Protein AF-A0A930UE97-F1 (afdb_monomer_lite)

Foldseek 3Di:
DDDDDDDDDDDDPPPVVVVVVVVVVVVVVVVVVVPPDDDDDDDDDDDDPDDDDDDPPDPPPPPPQPDFDWAQLVVLLVVLVPDPDDPQVLAWDDFPQWTKGKDFPNNLSNVVVVVVVLVVVVQVVCVVVVRNPDDRDDDPDDFPPVVNPCVVVDSTDGQKIKIKTTGDKDFDPVLVVCCVPCCVPPNPQRGAIEGPFAFDFKWKDWQNHTDDFSDKDKDKDADDDSRYGYIHIMIITIHHLVSLDPDIKMKMWTDTPPDPDITITTNDRSSSVSSNVSCVVVVVVPD

Structure (mmCIF, N/CA/C/O backbone):
data_AF-A0A930UE97-F1
#
_entry.id   AF-A0A930UE97-F1
#
loop_
_atom_site.group_PDB
_atom_site.id
_atom_site.type_symbol
_atom_site.label_atom_id
_atom_site.label_alt_id
_atom_site.label_comp_id
_atom_site.label_asym_id
_atom_site.label_entity_id
_atom_site.label_seq_id
_atom_site.pdbx_PDB_ins_code
_atom_site.Cartn_x
_atom_site.Cartn_y
_atom_site.Cartn_z
_atom_site.occupancy
_atom_site.B_iso_or_equiv
_atom_site.auth_seq_id
_atom_site.auth_comp_id
_atom_site.auth_asym_id
_atom_site.auth_atom_id
_atom_site.pdbx_PDB_model_num
ATOM 1 N N . MET A 1 1 ? -2.419 50.633 -48.077 1.00 41.09 1 MET A N 1
ATOM 2 C CA . MET A 1 1 ? -1.954 50.911 -46.701 1.00 41.09 1 MET A CA 1
ATOM 3 C C . MET A 1 1 ? -1.684 49.574 -46.021 1.00 41.09 1 MET A C 1
ATOM 5 O O . MET A 1 1 ? -2.627 48.826 -45.815 1.00 41.09 1 MET A O 1
ATOM 9 N N . LYS A 1 2 ? -0.411 49.211 -45.808 1.00 39.50 2 LYS A N 1
ATOM 10 C CA . LYS A 1 2 ? 0.010 47.970 -45.130 1.00 39.50 2 LYS A CA 1
ATOM 11 C C . LYS A 1 2 ? 0.459 48.331 -43.710 1.00 39.50 2 LYS A C 1
ATOM 13 O O . LYS A 1 2 ? 1.298 49.216 -43.569 1.00 39.50 2 LYS A O 1
ATOM 18 N N . SER A 1 3 ? -0.116 47.685 -42.697 1.00 50.28 3 SER A N 1
ATOM 19 C CA . SER A 1 3 ? 0.304 47.829 -41.296 1.00 50.28 3 SER A CA 1
ATOM 20 C C . SER A 1 3 ? 1.716 47.272 -41.084 1.00 50.28 3 SER A C 1
ATOM 22 O O . SER A 1 3 ? 2.035 46.240 -41.678 1.00 50.28 3 SER A O 1
ATOM 24 N N . PRO A 1 4 ? 2.551 47.903 -40.242 1.00 57.56 4 PRO A N 1
ATOM 25 C CA . PRO A 1 4 ? 3.863 47.371 -39.907 1.00 57.56 4 PRO A CA 1
ATOM 26 C C . PRO A 1 4 ? 3.756 46.213 -38.902 1.00 57.56 4 PRO A C 1
ATOM 28 O O . PRO A 1 4 ? 3.052 46.298 -37.895 1.00 57.56 4 PRO A O 1
ATOM 31 N N . GLU A 1 5 ? 4.475 45.132 -39.203 1.00 55.62 5 GLU A N 1
ATOM 32 C CA . GLU A 1 5 ? 4.702 43.976 -38.334 1.00 55.62 5 GLU A CA 1
ATOM 33 C C . GLU A 1 5 ? 5.532 44.373 -37.106 1.00 55.62 5 GLU A C 1
ATOM 35 O O . GLU A 1 5 ? 6.588 44.997 -37.211 1.00 55.62 5 GLU A O 1
ATOM 40 N N . MET A 1 6 ? 5.037 43.998 -35.928 1.00 57.31 6 MET A N 1
ATOM 41 C CA . MET A 1 6 ? 5.642 44.279 -34.630 1.00 57.31 6 MET A CA 1
ATOM 42 C C . MET A 1 6 ? 6.582 43.122 -34.254 1.00 57.31 6 MET A C 1
ATOM 44 O O . MET A 1 6 ? 6.131 42.007 -33.992 1.00 57.31 6 MET A O 1
ATOM 48 N N . ILE A 1 7 ? 7.892 43.375 -34.248 1.00 58.31 7 ILE A N 1
ATOM 49 C CA . ILE A 1 7 ? 8.927 42.398 -33.875 1.00 58.31 7 ILE A CA 1
ATOM 50 C C . ILE A 1 7 ? 9.001 42.308 -32.336 1.00 58.31 7 ILE A C 1
ATOM 52 O O . ILE A 1 7 ? 9.164 43.344 -31.688 1.00 58.31 7 ILE A O 1
ATOM 56 N N . PRO A 1 8 ? 8.908 41.113 -31.719 1.00 54.94 8 PRO A N 1
ATOM 57 C CA . PRO A 1 8 ? 9.016 40.975 -30.269 1.00 54.94 8 PRO A CA 1
ATOM 58 C C . PRO A 1 8 ? 10.468 41.134 -29.774 1.00 54.94 8 PRO A C 1
ATOM 60 O O . PRO A 1 8 ? 11.412 40.770 -30.481 1.00 54.94 8 PRO A O 1
ATOM 63 N N . PRO A 1 9 ? 10.671 41.641 -28.542 1.00 53.69 9 PRO A N 1
ATOM 64 C CA . PRO A 1 9 ? 11.999 41.878 -27.994 1.00 53.69 9 PRO A CA 1
ATOM 65 C C . PRO A 1 9 ? 12.742 40.570 -27.697 1.00 53.69 9 PRO A C 1
ATOM 67 O O . PRO A 1 9 ? 12.232 39.652 -27.050 1.00 53.69 9 PRO A O 1
ATOM 70 N N . VAL A 1 10 ? 13.995 40.522 -28.144 1.00 51.12 10 VAL A N 1
ATOM 71 C CA . VAL A 1 10 ? 14.963 39.467 -27.841 1.00 51.12 10 VAL A CA 1
ATOM 72 C C . VAL A 1 10 ? 15.320 39.544 -26.355 1.00 51.12 10 VAL A C 1
ATOM 74 O O . VAL A 1 10 ? 15.965 40.492 -25.910 1.00 51.12 10 VAL A O 1
ATOM 77 N N . MET A 1 11 ? 14.905 38.543 -25.573 1.00 42.75 11 MET A N 1
ATOM 78 C CA . MET A 1 11 ? 15.306 38.435 -24.171 1.00 42.75 11 MET A CA 1
ATOM 79 C C . MET A 1 11 ? 16.815 38.188 -24.046 1.00 42.75 11 MET A C 1
ATOM 81 O O . MET A 1 11 ? 17.390 37.280 -24.651 1.00 42.75 11 MET A O 1
ATOM 85 N N . CYS A 1 12 ? 17.441 39.021 -23.220 1.00 45.34 12 CYS A N 1
ATOM 86 C CA . CYS A 1 12 ? 18.869 39.070 -22.961 1.00 45.34 12 CYS A CA 1
ATOM 87 C C . CYS A 1 12 ? 19.353 37.800 -22.228 1.00 45.34 12 CYS A C 1
ATOM 89 O O . CYS A 1 12 ? 18.825 37.418 -21.183 1.00 45.34 12 CYS A O 1
ATOM 91 N N . ARG A 1 13 ? 20.396 37.144 -22.757 1.00 49.31 13 ARG A N 1
ATOM 92 C CA . ARG A 1 13 ? 20.974 35.871 -22.263 1.00 49.31 13 ARG A CA 1
ATOM 93 C C . ARG A 1 13 ? 21.576 35.923 -20.843 1.00 49.31 13 ARG A C 1
ATOM 95 O O . ARG A 1 13 ? 21.997 34.886 -20.333 1.00 49.31 13 ARG A O 1
ATOM 102 N N . ALA A 1 14 ? 21.625 37.085 -20.193 1.00 46.44 14 ALA A N 1
ATOM 103 C CA . ALA A 1 14 ? 22.316 37.265 -18.915 1.00 46.44 14 ALA A CA 1
ATOM 104 C C . ALA A 1 14 ? 21.533 36.753 -17.682 1.00 46.44 14 ALA A C 1
ATOM 106 O O . ALA A 1 14 ? 22.154 36.338 -16.704 1.00 46.44 14 ALA A O 1
ATOM 107 N N . GLU A 1 15 ? 20.196 36.678 -17.719 1.00 42.28 15 GLU A N 1
ATOM 108 C CA . GLU A 1 15 ? 19.396 36.280 -16.539 1.00 42.28 15 GLU A CA 1
ATOM 109 C C . GLU A 1 15 ? 19.271 34.760 -16.320 1.00 42.28 15 GLU A C 1
ATOM 111 O O . GLU A 1 15 ? 18.930 34.303 -15.225 1.00 42.28 15 GLU A O 1
ATOM 116 N N . ILE A 1 16 ? 19.606 33.939 -17.321 1.00 46.19 16 ILE A N 1
ATOM 117 C CA . ILE A 1 16 ? 19.525 32.469 -17.211 1.00 46.19 16 ILE A CA 1
ATOM 118 C C . ILE A 1 16 ? 20.701 31.905 -16.382 1.00 46.19 16 ILE A C 1
ATOM 120 O O . ILE A 1 16 ? 20.569 30.879 -15.710 1.00 46.19 16 ILE A O 1
ATOM 124 N N . SER A 1 17 ? 21.831 32.618 -16.340 1.00 47.53 17 SER A N 1
ATOM 125 C CA . SER A 1 17 ? 23.052 32.218 -15.621 1.00 47.53 17 SER A CA 1
ATOM 126 C C . SER A 1 17 ? 22.890 32.231 -14.090 1.00 47.53 17 SER A C 1
ATOM 128 O O . SER A 1 17 ? 23.347 31.318 -13.396 1.00 47.53 17 SER A O 1
ATOM 130 N N . ALA A 1 18 ? 22.168 33.216 -13.543 1.00 44.59 18 ALA A N 1
ATOM 131 C CA . ALA A 1 18 ? 22.004 33.371 -12.095 1.00 44.59 18 ALA A CA 1
ATOM 132 C C . ALA A 1 18 ? 21.037 32.338 -11.484 1.00 44.59 18 ALA A C 1
ATOM 134 O O . ALA A 1 18 ? 21.250 31.871 -10.361 1.00 44.59 18 ALA A O 1
ATOM 135 N N . LYS A 1 19 ? 20.006 31.915 -12.232 1.00 42.81 19 LYS A N 1
ATOM 136 C CA . LYS A 1 19 ? 19.065 30.875 -11.779 1.00 42.81 19 LYS A CA 1
ATOM 137 C C . LYS A 1 19 ? 19.688 29.475 -11.781 1.00 42.81 19 LYS A C 1
ATOM 139 O O . LYS A 1 19 ? 19.388 28.696 -10.879 1.00 42.81 19 LYS A O 1
ATOM 144 N N . LEU A 1 20 ? 20.604 29.162 -12.706 1.00 42.19 20 LEU A N 1
ATOM 145 C CA . LEU A 1 20 ? 21.272 27.852 -12.722 1.00 42.19 20 LEU A CA 1
ATOM 146 C C . LEU A 1 20 ? 22.295 27.669 -11.589 1.00 42.19 20 LEU A C 1
ATOM 148 O O . LEU A 1 20 ? 22.427 26.559 -11.073 1.00 42.19 20 LEU A O 1
ATOM 152 N N . ARG A 1 21 ? 22.975 28.737 -11.145 1.00 42.38 21 ARG A N 1
ATOM 153 C CA . ARG A 1 21 ? 23.924 28.649 -10.018 1.00 42.38 21 ARG A CA 1
ATOM 154 C C . ARG A 1 21 ? 23.233 28.354 -8.680 1.00 42.38 21 ARG A C 1
ATOM 156 O O . ARG A 1 21 ? 23.797 27.633 -7.865 1.00 42.38 21 ARG A O 1
ATOM 163 N N . ARG A 1 22 ? 21.991 28.813 -8.470 1.00 42.62 22 ARG A N 1
ATOM 164 C CA . ARG A 1 22 ? 21.223 28.529 -7.238 1.00 42.62 22 ARG A CA 1
ATOM 165 C C . ARG A 1 22 ? 20.745 27.076 -7.127 1.00 42.62 22 ARG A C 1
ATOM 167 O O . ARG A 1 22 ? 20.704 26.543 -6.024 1.00 42.62 22 ARG A O 1
ATOM 174 N N . VAL A 1 23 ? 20.446 26.412 -8.245 1.00 44.12 23 VAL A N 1
ATOM 175 C CA . VAL A 1 23 ? 20.011 24.999 -8.240 1.00 44.12 23 VAL A CA 1
ATOM 176 C C . VAL A 1 23 ? 21.176 24.046 -7.938 1.00 44.12 23 VAL A C 1
ATOM 178 O O . VAL A 1 23 ? 20.981 23.031 -7.276 1.00 44.12 23 VAL A O 1
ATOM 181 N N . PHE A 1 24 ? 22.401 24.389 -8.352 1.00 39.84 24 PHE A N 1
ATOM 182 C CA . PHE A 1 24 ? 23.585 23.566 -8.072 1.00 39.84 24 PHE A CA 1
ATOM 183 C C . PHE A 1 24 ? 24.056 23.634 -6.611 1.00 39.84 24 PHE A C 1
ATOM 185 O O . PHE A 1 24 ? 24.556 22.636 -6.099 1.00 39.84 24 PHE A O 1
ATOM 192 N N . VAL A 1 25 ? 23.845 24.758 -5.915 1.00 41.78 25 VAL A N 1
ATOM 193 C CA . VAL A 1 25 ? 24.230 24.894 -4.497 1.00 41.78 25 VAL A CA 1
ATOM 194 C C . VAL A 1 25 ? 23.299 24.090 -3.576 1.00 41.78 25 VAL A C 1
ATOM 196 O O . VAL A 1 25 ? 23.783 23.439 -2.654 1.00 41.78 25 VAL A O 1
ATOM 199 N N . LEU A 1 26 ? 21.990 24.024 -3.860 1.00 38.38 26 LEU A N 1
ATOM 200 C CA . LEU A 1 26 ? 21.060 23.200 -3.067 1.00 38.38 26 LEU A CA 1
ATOM 201 C C . LEU A 1 26 ? 21.309 21.689 -3.216 1.00 38.38 26 LEU A C 1
ATOM 203 O O . LEU A 1 26 ? 21.179 20.954 -2.243 1.00 38.38 26 LEU A O 1
ATOM 207 N N . ALA A 1 27 ? 21.709 21.217 -4.401 1.00 40.25 27 ALA A N 1
ATOM 208 C CA . ALA A 1 27 ? 22.012 19.799 -4.611 1.00 40.25 27 ALA A CA 1
ATOM 209 C C . ALA A 1 27 ? 23.323 19.356 -3.929 1.00 40.25 27 ALA A C 1
ATOM 211 O O . ALA A 1 27 ? 23.432 18.206 -3.510 1.00 40.25 27 ALA A O 1
ATOM 212 N N . ALA A 1 28 ? 24.299 20.259 -3.781 1.00 37.91 28 ALA A N 1
ATOM 213 C CA . ALA A 1 28 ? 25.558 19.972 -3.091 1.00 37.91 28 ALA A CA 1
ATOM 214 C C . ALA A 1 28 ? 25.392 19.894 -1.560 1.00 37.91 28 ALA A C 1
ATOM 216 O O . ALA A 1 28 ? 26.032 19.064 -0.919 1.00 37.91 28 ALA A O 1
ATOM 217 N N . ILE A 1 29 ? 24.483 20.686 -0.977 1.00 41.62 29 ILE A N 1
ATOM 218 C CA . ILE A 1 29 ? 24.200 20.655 0.469 1.00 41.62 29 ILE A CA 1
ATOM 219 C C . ILE A 1 29 ? 23.490 19.349 0.872 1.00 41.62 29 ILE A C 1
ATOM 221 O O . ILE A 1 29 ? 23.783 18.798 1.930 1.00 41.62 29 ILE A O 1
ATOM 225 N N . CYS A 1 30 ? 22.645 18.780 0.004 1.00 39.28 30 CYS A N 1
ATOM 226 C CA . CYS A 1 30 ? 22.060 17.456 0.245 1.00 39.28 30 CYS A CA 1
ATOM 227 C C . CYS A 1 30 ? 23.086 16.310 0.172 1.00 39.28 30 CYS A C 1
ATOM 229 O O . CYS A 1 30 ? 22.858 15.272 0.782 1.00 39.28 30 CYS A O 1
ATOM 231 N N . PHE A 1 31 ? 24.206 16.475 -0.543 1.00 39.88 31 PHE A N 1
ATOM 232 C CA . PHE A 1 31 ? 25.224 15.425 -0.669 1.00 39.88 31 PHE A CA 1
ATOM 233 C C . PHE A 1 31 ? 26.234 15.426 0.490 1.00 39.88 31 PHE A C 1
ATOM 235 O O . PHE A 1 31 ? 26.779 14.377 0.820 1.00 39.88 31 PHE A O 1
ATOM 242 N N . LEU A 1 32 ? 26.458 16.572 1.147 1.00 35.97 32 LEU A N 1
ATOM 243 C CA . LEU A 1 32 ? 27.393 16.660 2.277 1.00 35.97 32 LEU A CA 1
ATOM 244 C C . LEU A 1 32 ? 26.814 16.161 3.614 1.00 35.97 32 LEU A C 1
ATOM 246 O O . LEU A 1 32 ? 27.580 15.839 4.515 1.00 35.97 32 LEU A O 1
ATOM 250 N N . MET A 1 33 ? 25.489 16.055 3.749 1.00 39.56 33 MET A N 1
ATOM 251 C CA . MET A 1 33 ? 24.841 15.642 5.007 1.00 39.56 33 MET A CA 1
ATOM 252 C C . MET A 1 33 ? 24.619 14.125 5.136 1.00 39.56 33 MET A C 1
ATOM 254 O O . MET A 1 33 ? 24.211 13.664 6.195 1.00 39.56 33 MET A O 1
ATOM 258 N N . SER A 1 34 ? 24.915 13.326 4.105 1.00 37.31 34 SER A N 1
ATOM 259 C CA . SER A 1 34 ? 24.832 11.854 4.183 1.00 37.31 34 SER A CA 1
ATOM 260 C C . SER A 1 34 ? 26.152 11.170 4.566 1.00 37.31 34 SER A C 1
ATOM 262 O O . SER A 1 34 ? 26.200 9.946 4.604 1.00 37.31 34 SER A O 1
ATOM 264 N N . VAL A 1 35 ? 27.222 11.926 4.847 1.00 41.19 35 VAL A N 1
ATOM 265 C CA . VAL A 1 35 ? 28.576 11.377 5.091 1.00 41.19 35 VAL A CA 1
ATOM 266 C C . VAL A 1 35 ? 28.994 11.403 6.574 1.00 41.19 35 VAL A C 1
ATOM 268 O O . VAL A 1 35 ? 30.065 10.918 6.913 1.00 41.19 35 VAL A O 1
ATOM 271 N N . ILE A 1 36 ? 28.155 11.879 7.501 1.00 40.53 36 ILE A N 1
ATOM 272 C CA . ILE A 1 36 ? 28.508 11.943 8.935 1.00 40.53 36 ILE A CA 1
ATOM 273 C C . ILE A 1 36 ? 27.523 11.127 9.784 1.00 40.53 36 ILE A C 1
ATOM 275 O O . ILE A 1 36 ? 26.823 11.678 10.618 1.00 40.53 36 ILE A O 1
ATOM 279 N N . VAL A 1 37 ? 27.458 9.809 9.570 1.00 41.81 37 VAL A N 1
ATOM 280 C CA . VAL A 1 37 ? 27.027 8.837 10.601 1.00 41.81 37 VAL A CA 1
ATOM 281 C C . VAL A 1 37 ? 27.817 7.539 10.401 1.00 41.81 37 VAL A C 1
ATOM 283 O O . VAL A 1 37 ? 27.286 6.498 10.031 1.00 41.81 37 VAL A O 1
ATOM 286 N N . THR A 1 38 ? 29.127 7.600 10.618 1.00 46.97 38 THR A N 1
ATOM 287 C CA . THR A 1 38 ? 29.933 6.417 10.938 1.00 46.97 38 THR A CA 1
ATOM 288 C C . THR A 1 38 ? 30.950 6.823 11.987 1.00 46.97 38 THR A C 1
ATOM 290 O O . THR A 1 38 ? 31.831 7.630 11.700 1.00 46.97 38 THR A O 1
ATOM 293 N N . GLY A 1 39 ? 30.829 6.255 13.184 1.00 41.53 39 GLY A N 1
ATOM 294 C CA . GLY A 1 39 ? 31.892 6.274 14.183 1.00 41.53 39 GLY A CA 1
ATOM 295 C C . GLY A 1 39 ? 31.458 6.810 15.535 1.00 41.53 39 GLY A C 1
ATOM 296 O O . GLY A 1 39 ? 31.701 7.972 15.818 1.00 41.53 39 GLY A O 1
ATOM 297 N N . GLN A 1 40 ? 30.878 5.939 16.361 1.00 38.50 40 GLN A N 1
ATOM 298 C CA . GLN A 1 40 ? 31.356 5.670 17.723 1.00 38.50 40 GLN A CA 1
ATOM 299 C C . GLN A 1 40 ? 30.868 4.268 18.109 1.00 38.50 40 GLN A C 1
ATOM 301 O O . GLN A 1 40 ? 29.753 4.083 18.586 1.00 38.50 40 GLN A O 1
ATOM 306 N N . ALA A 1 41 ? 31.690 3.266 17.799 1.00 40.94 41 ALA A N 1
ATOM 307 C CA . ALA A 1 41 ? 31.612 1.963 18.438 1.00 40.94 41 ALA A CA 1
ATOM 308 C C . ALA A 1 41 ? 32.629 2.004 19.580 1.00 40.94 41 ALA A C 1
ATOM 310 O O . ALA A 1 41 ? 33.831 1.927 19.334 1.00 40.94 41 ALA A O 1
ATOM 311 N N . ASP A 1 42 ? 32.141 2.211 20.801 1.00 47.62 42 ASP A N 1
ATOM 312 C CA . ASP A 1 42 ? 32.952 2.054 22.000 1.00 47.62 42 ASP A CA 1
ATOM 313 C C . ASP A 1 42 ? 33.166 0.560 22.251 1.00 47.62 42 ASP A C 1
ATOM 315 O O . ASP A 1 42 ? 32.254 -0.202 22.578 1.00 47.62 42 ASP A O 1
ATOM 319 N N . GLU A 1 43 ? 34.414 0.160 22.061 1.00 48.91 43 GLU A N 1
ATOM 320 C CA . GLU A 1 43 ? 34.986 -1.120 22.434 1.00 48.91 43 GLU A CA 1
ATOM 321 C C . GLU A 1 43 ? 35.064 -1.202 23.967 1.00 48.91 43 GLU A C 1
ATOM 323 O O . GLU A 1 43 ? 35.933 -0.613 24.609 1.00 48.91 43 GLU A O 1
ATOM 328 N N . LYS A 1 44 ? 34.128 -1.933 24.577 1.00 50.28 44 LYS A N 1
ATOM 329 C CA . LYS A 1 44 ? 34.307 -2.496 25.919 1.00 50.28 44 LYS A CA 1
ATOM 330 C C . LYS A 1 44 ? 34.104 -3.998 25.864 1.00 50.28 44 LYS A C 1
ATOM 332 O O . LYS A 1 44 ? 33.008 -4.521 26.040 1.00 50.28 44 LYS A O 1
ATOM 337 N N . THR A 1 45 ? 35.221 -4.663 25.619 1.00 45.00 45 THR A N 1
ATOM 338 C CA . THR A 1 45 ? 35.458 -6.082 25.847 1.00 45.00 45 THR A CA 1
ATOM 339 C C . THR A 1 45 ? 35.301 -6.363 27.342 1.00 45.00 45 THR A C 1
ATOM 341 O O . THR A 1 45 ? 36.124 -5.932 28.148 1.00 45.00 45 THR A O 1
ATOM 344 N N . ALA A 1 46 ? 34.228 -7.054 27.718 1.00 49.59 46 ALA A N 1
ATOM 345 C CA . ALA A 1 46 ? 34.105 -7.697 29.017 1.00 49.59 46 ALA A CA 1
ATOM 346 C C . ALA A 1 46 ? 33.801 -9.176 28.779 1.00 49.59 46 ALA A C 1
ATOM 348 O O . ALA A 1 46 ? 32.802 -9.543 28.163 1.00 49.59 46 ALA A O 1
ATOM 349 N N . ASP A 1 47 ? 34.754 -9.970 29.240 1.00 53.94 47 ASP A N 1
ATOM 350 C CA . ASP A 1 47 ? 34.806 -11.418 29.296 1.00 53.94 47 ASP A CA 1
ATOM 351 C C . ASP A 1 47 ? 33.520 -11.993 29.915 1.00 53.94 47 ASP A C 1
ATOM 353 O O . ASP A 1 47 ? 33.155 -11.640 31.037 1.00 53.94 47 ASP A O 1
ATOM 357 N N . ASN A 1 48 ? 32.812 -12.849 29.179 1.00 52.59 48 ASN A N 1
ATOM 358 C CA . ASN A 1 48 ? 31.775 -13.712 29.746 1.00 52.59 48 ASN A CA 1
ATOM 359 C C . ASN A 1 48 ? 31.664 -14.981 28.889 1.00 52.59 48 ASN A C 1
ATOM 361 O O . ASN A 1 48 ? 30.691 -15.220 28.170 1.00 52.59 48 ASN A O 1
ATOM 365 N N . SER A 1 49 ? 32.750 -15.752 28.907 1.00 52.38 49 SER A N 1
ATOM 366 C CA . SER A 1 49 ? 32.713 -17.175 28.593 1.00 52.38 49 SER A CA 1
ATOM 367 C C . SER A 1 49 ? 32.015 -17.919 29.740 1.00 52.38 49 SER A C 1
ATOM 369 O O . SER A 1 49 ? 32.016 -17.463 30.877 1.00 52.38 49 SER A O 1
ATOM 371 N N . ASP A 1 50 ? 31.401 -19.055 29.412 1.00 56.28 50 ASP A N 1
ATOM 372 C CA . ASP A 1 50 ? 30.854 -20.046 30.348 1.00 56.28 50 ASP A CA 1
ATOM 373 C C . ASP A 1 50 ? 29.417 -19.873 30.849 1.00 56.28 50 ASP A C 1
ATOM 375 O O . ASP A 1 50 ? 29.198 -19.958 32.046 1.00 56.28 50 ASP A O 1
ATOM 379 N N . GLN A 1 51 ? 28.416 -19.802 29.955 1.00 49.78 51 GLN A N 1
ATOM 380 C CA . GLN A 1 51 ? 27.101 -20.455 30.167 1.00 49.78 51 GLN A CA 1
ATOM 381 C C . GLN A 1 51 ? 26.405 -20.780 28.833 1.00 49.78 51 GLN A C 1
ATOM 383 O O . GLN A 1 51 ? 25.378 -20.202 28.492 1.00 49.78 51 GLN A O 1
ATOM 388 N N . ASN A 1 52 ? 26.938 -21.729 28.057 1.00 47.91 52 ASN A N 1
ATOM 389 C CA . ASN A 1 52 ? 26.208 -22.292 26.916 1.00 47.91 52 ASN A CA 1
ATOM 390 C C . ASN A 1 52 ? 26.102 -23.813 27.063 1.00 47.91 52 ASN A C 1
ATOM 392 O O . ASN A 1 52 ? 26.797 -24.583 26.406 1.00 47.91 52 ASN A O 1
ATOM 396 N N . THR A 1 53 ? 25.250 -24.245 27.996 1.00 53.19 53 THR A N 1
ATOM 397 C CA . THR A 1 53 ? 24.880 -25.654 28.151 1.00 53.19 53 THR A CA 1
ATOM 398 C C . THR A 1 53 ? 23.364 -25.792 28.053 1.00 53.19 53 THR A C 1
ATOM 400 O O . THR A 1 53 ? 22.639 -25.388 28.952 1.00 53.19 53 THR A O 1
ATOM 403 N N . LYS A 1 54 ? 22.927 -26.437 26.965 1.00 55.72 54 LYS A N 1
ATOM 404 C CA . LYS A 1 54 ? 21.652 -27.155 26.803 1.00 55.72 54 LYS A CA 1
ATOM 405 C C . LYS A 1 54 ? 20.365 -26.334 26.956 1.00 55.72 54 LYS A C 1
ATOM 407 O O . LYS A 1 54 ? 19.655 -26.445 27.949 1.00 55.72 54 LYS A O 1
ATOM 412 N N . LEU A 1 55 ? 19.962 -25.699 25.859 1.00 52.22 55 LEU A N 1
ATOM 413 C CA . LEU A 1 55 ? 18.545 -25.583 25.518 1.00 52.22 55 LEU A CA 1
ATOM 414 C C . LEU A 1 55 ? 18.353 -26.166 24.113 1.00 52.22 55 LEU A C 1
ATOM 416 O O . LEU A 1 55 ? 18.512 -25.489 23.102 1.00 52.22 55 LEU A O 1
ATOM 420 N N . ALA A 1 56 ? 18.104 -27.477 24.055 1.00 51.16 56 ALA A N 1
ATOM 421 C CA . ALA A 1 56 ? 17.583 -28.122 22.858 1.00 51.16 56 ALA A CA 1
ATOM 422 C C . ALA A 1 56 ? 16.119 -27.687 22.724 1.00 51.16 56 ALA A C 1
ATOM 424 O O . ALA A 1 56 ? 15.214 -28.338 23.240 1.00 51.16 56 ALA A O 1
ATOM 425 N N . THR A 1 57 ? 15.920 -26.515 22.125 1.00 52.38 57 THR A N 1
ATOM 426 C CA . THR A 1 57 ? 14.602 -25.995 21.782 1.00 52.38 57 THR A CA 1
ATOM 427 C C . THR A 1 57 ? 14.059 -26.816 20.622 1.00 52.38 57 THR A C 1
ATOM 429 O O . THR A 1 57 ? 14.574 -26.776 19.503 1.00 52.38 57 THR A O 1
ATOM 432 N N . ASP A 1 58 ? 13.035 -27.593 20.946 1.00 52.19 58 ASP A N 1
ATOM 433 C CA . ASP A 1 58 ? 12.177 -28.359 20.056 1.00 52.19 58 ASP A CA 1
ATOM 434 C C . ASP A 1 58 ? 11.776 -27.505 18.837 1.00 52.19 58 ASP A C 1
ATOM 436 O O . ASP A 1 58 ? 10.978 -26.576 18.926 1.00 52.19 58 ASP A O 1
ATOM 440 N N . SER A 1 59 ? 12.426 -27.755 17.698 1.00 52.06 59 SER A N 1
ATOM 441 C CA . SER A 1 59 ? 12.285 -26.977 16.458 1.00 52.06 59 SER A CA 1
ATOM 442 C C . SER A 1 59 ? 11.161 -27.523 15.563 1.00 52.06 59 SER A C 1
ATOM 444 O O . SER A 1 59 ? 11.216 -27.395 14.342 1.00 52.06 59 SER A O 1
ATOM 446 N N . SER A 1 60 ? 10.157 -28.180 16.150 1.00 51.34 60 SER A N 1
ATOM 447 C CA . SER A 1 60 ? 9.133 -28.941 15.421 1.00 51.34 60 SER A CA 1
ATOM 448 C C . SER A 1 60 ? 7.868 -28.146 15.054 1.00 51.34 60 SER A C 1
ATOM 450 O O . SER A 1 60 ? 6.990 -28.680 14.383 1.00 51.34 60 SER A O 1
ATOM 452 N N . GLU A 1 61 ? 7.779 -26.855 15.390 1.00 55.69 61 GLU A N 1
ATOM 453 C CA . GLU A 1 61 ? 6.565 -26.038 15.190 1.00 55.69 61 GLU A CA 1
ATOM 454 C C . GLU A 1 61 ? 6.662 -25.036 14.016 1.00 55.69 61 GLU A C 1
ATOM 456 O O . GLU A 1 61 ? 6.019 -23.988 14.007 1.00 55.69 61 GLU A O 1
ATOM 461 N N . GLN A 1 62 ? 7.489 -25.330 13.004 1.00 50.88 62 GLN A N 1
ATOM 462 C CA . GLN A 1 62 ? 7.727 -24.426 11.865 1.00 50.88 62 GLN A CA 1
ATOM 463 C C . GLN A 1 62 ? 6.945 -24.784 10.583 1.00 50.88 62 GLN A C 1
ATOM 465 O O . GLN A 1 62 ? 7.084 -24.087 9.578 1.00 50.88 62 GLN A O 1
ATOM 470 N N . ASP A 1 63 ? 6.094 -25.818 10.604 1.00 52.53 63 ASP A N 1
ATOM 471 C CA . ASP A 1 63 ? 5.599 -26.465 9.372 1.00 52.53 63 ASP A CA 1
ATOM 472 C C . ASP A 1 63 ? 4.117 -26.215 9.018 1.00 52.53 63 ASP A C 1
ATOM 474 O O . ASP A 1 63 ? 3.559 -26.859 8.132 1.00 52.53 63 ASP A O 1
ATOM 478 N N . SER A 1 64 ? 3.443 -25.258 9.668 1.00 62.59 64 SER A N 1
ATOM 479 C CA . SER A 1 64 ? 2.023 -24.966 9.390 1.00 62.59 64 SER A CA 1
ATOM 480 C C . SER A 1 64 ? 1.764 -23.598 8.755 1.00 62.59 64 SER 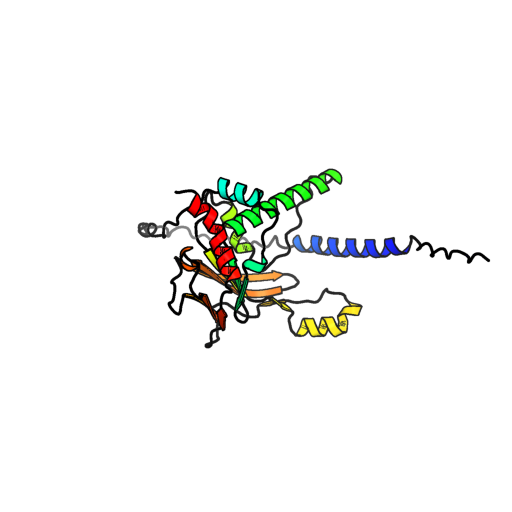A C 1
ATOM 482 O O . SER A 1 64 ? 0.647 -23.079 8.848 1.00 62.59 64 SER A O 1
ATOM 484 N N . GLN A 1 65 ? 2.759 -22.975 8.109 1.00 62.88 65 GLN A N 1
ATOM 485 C CA . GLN A 1 65 ? 2.465 -21.775 7.324 1.00 62.88 65 GLN A CA 1
ATOM 486 C C . GLN A 1 65 ? 1.542 -22.137 6.150 1.00 62.88 65 GLN A C 1
ATOM 488 O O . GLN A 1 65 ? 1.809 -23.106 5.435 1.00 62.88 65 GLN A O 1
ATOM 493 N N . PRO A 1 66 ? 0.453 -21.379 5.921 1.00 69.31 66 PRO A N 1
ATOM 494 C CA . PRO A 1 66 ? -0.465 -21.664 4.830 1.00 69.31 66 PRO A CA 1
ATOM 495 C C . PRO A 1 66 ? 0.290 -21.602 3.500 1.00 69.31 66 PRO A C 1
ATOM 497 O O . PRO A 1 66 ? 0.795 -20.553 3.098 1.00 69.31 66 PRO A O 1
ATOM 500 N N . LYS A 1 67 ? 0.375 -22.743 2.810 1.00 77.31 67 LYS A N 1
ATOM 501 C CA . LYS A 1 67 ? 0.990 -22.832 1.486 1.00 77.31 67 LYS A CA 1
ATOM 502 C C . LYS A 1 67 ? 0.115 -22.071 0.492 1.00 77.31 67 LYS A C 1
ATOM 504 O O . LYS A 1 67 ? -0.978 -22.513 0.150 1.00 77.31 67 LYS A O 1
ATOM 509 N N . PHE A 1 68 ? 0.584 -20.908 0.048 1.00 81.81 68 PHE A N 1
ATOM 510 C CA . PHE A 1 68 ? -0.115 -20.118 -0.961 1.00 81.81 68 PHE A CA 1
ATOM 511 C C . PHE A 1 68 ? 0.066 -20.734 -2.350 1.00 81.81 68 PHE A C 1
ATOM 513 O O . PHE A 1 68 ? 1.154 -21.202 -2.688 1.00 81.81 68 PHE A O 1
ATOM 520 N N . GLU A 1 69 ? -0.989 -20.683 -3.164 1.00 86.38 69 GLU A N 1
ATOM 521 C CA . GLU A 1 69 ? -0.886 -20.928 -4.603 1.00 86.38 69 GLU A CA 1
ATOM 522 C C . GLU A 1 69 ? 0.114 -19.921 -5.191 1.00 86.38 69 GLU A C 1
ATOM 524 O O . GLU A 1 69 ? 0.006 -18.712 -4.956 1.00 86.38 69 GLU A O 1
ATOM 529 N N . GLN A 1 70 ? 1.130 -20.429 -5.882 1.00 86.94 70 GLN A N 1
ATOM 530 C CA . GLN A 1 70 ? 2.213 -19.629 -6.444 1.00 86.94 70 GLN A CA 1
ATOM 531 C C . GLN A 1 70 ? 1.946 -19.345 -7.922 1.00 86.94 70 GLN A C 1
ATOM 533 O O . GLN A 1 70 ? 1.427 -20.192 -8.645 1.00 86.94 70 GLN A O 1
ATOM 538 N N . LEU A 1 71 ? 2.318 -18.148 -8.362 1.00 85.19 71 LEU A N 1
ATOM 539 C CA . LEU A 1 71 ? 2.233 -17.687 -9.740 1.00 85.19 71 LEU A CA 1
ATOM 540 C C . LEU A 1 71 ? 3.644 -17.652 -10.339 1.00 85.19 71 LEU A C 1
ATOM 542 O O . LEU A 1 71 ? 4.519 -17.015 -9.735 1.00 85.19 71 LEU A O 1
ATOM 546 N N . PRO A 1 72 ? 3.863 -18.260 -11.521 1.00 88.44 72 PRO A N 1
ATOM 547 C CA . PRO A 1 72 ? 5.154 -18.216 -12.197 1.00 88.44 72 PRO A CA 1
ATOM 548 C C . PRO A 1 72 ? 5.585 -16.770 -12.460 1.00 88.44 72 PRO A C 1
ATOM 550 O O . PRO A 1 72 ? 4.870 -15.998 -13.109 1.00 88.44 72 PRO A O 1
ATOM 553 N N . ALA A 1 73 ? 6.759 -16.387 -11.958 1.00 89.00 73 ALA A N 1
ATOM 554 C CA . ALA A 1 73 ? 7.229 -15.008 -12.069 1.00 89.00 73 ALA A CA 1
ATOM 555 C C . ALA A 1 73 ? 7.488 -14.567 -13.515 1.00 89.00 73 ALA A C 1
ATOM 557 O O . ALA A 1 73 ? 7.282 -13.397 -13.840 1.00 89.00 73 ALA A O 1
ATOM 558 N N . GLU A 1 74 ? 7.930 -15.480 -14.381 1.00 89.88 74 GLU A N 1
ATOM 559 C CA . GLU A 1 74 ? 8.256 -15.180 -15.780 1.00 89.88 74 GLU A CA 1
ATOM 560 C C . GLU A 1 74 ? 7.015 -14.754 -16.569 1.00 89.88 74 GLU A C 1
ATOM 562 O O . GLU A 1 74 ? 6.987 -13.657 -17.125 1.00 89.88 74 GLU A O 1
ATOM 567 N N . GLU A 1 75 ? 5.943 -15.543 -16.506 1.00 90.44 75 GLU A N 1
ATOM 568 C CA . GLU A 1 75 ? 4.681 -15.249 -17.195 1.00 90.44 75 GLU A CA 1
ATOM 569 C C . GLU A 1 75 ? 4.066 -13.929 -16.725 1.00 90.44 75 GLU A C 1
ATOM 571 O O . GLU A 1 75 ? 3.593 -13.122 -17.527 1.00 90.44 75 GLU A O 1
ATOM 576 N N . LEU A 1 76 ? 4.110 -13.667 -15.413 1.00 91.38 76 LEU A N 1
ATOM 577 C CA . LEU A 1 76 ? 3.612 -12.411 -14.868 1.00 91.38 76 LEU A CA 1
ATOM 578 C C . LEU A 1 76 ? 4.435 -11.214 -15.368 1.00 91.38 76 LEU A C 1
ATOM 580 O O . LEU A 1 76 ? 3.867 -10.169 -15.694 1.00 91.38 76 LEU A O 1
ATOM 584 N N . ARG A 1 77 ? 5.764 -11.350 -15.441 1.00 91.94 77 ARG A N 1
ATOM 585 C CA . ARG A 1 77 ? 6.651 -10.305 -15.971 1.00 91.94 77 ARG A CA 1
ATOM 586 C C . ARG A 1 77 ? 6.391 -10.051 -17.453 1.00 91.94 77 ARG A C 1
ATOM 588 O O . ARG A 1 77 ? 6.338 -8.888 -17.846 1.00 91.94 77 ARG A O 1
ATOM 595 N N . GLU A 1 78 ? 6.181 -11.093 -18.253 1.00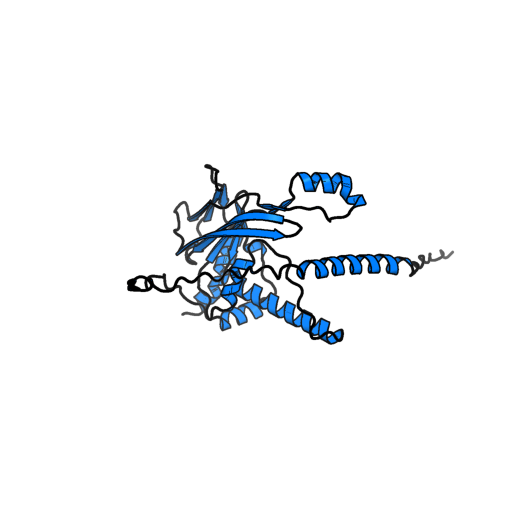 92.88 78 GLU A N 1
ATOM 596 C CA . GLU A 1 78 ? 5.823 -10.968 -19.671 1.00 92.88 78 GLU A CA 1
ATOM 597 C C . GLU A 1 78 ? 4.473 -10.273 -19.862 1.00 92.88 78 GLU A C 1
ATOM 599 O O . GLU A 1 78 ? 4.375 -9.304 -20.619 1.00 92.88 78 GLU A O 1
ATOM 604 N N . TYR A 1 79 ? 3.450 -10.698 -19.116 1.00 92.88 79 TYR A N 1
ATOM 605 C CA . TYR A 1 79 ? 2.129 -10.073 -19.124 1.00 92.88 79 TYR A CA 1
ATOM 606 C C . TYR A 1 79 ? 2.215 -8.576 -18.795 1.00 92.88 79 TYR A C 1
ATOM 608 O O . TYR A 1 79 ? 1.690 -7.719 -19.510 1.00 92.88 79 TYR A O 1
ATOM 616 N N . VAL A 1 80 ? 2.960 -8.233 -17.746 1.00 94.69 80 VAL A N 1
ATOM 617 C CA . VAL A 1 80 ? 3.202 -6.849 -17.331 1.00 94.69 80 VAL A CA 1
ATOM 618 C C . VAL A 1 80 ? 4.040 -6.069 -18.351 1.00 94.69 80 VAL A C 1
ATOM 620 O O . VAL A 1 80 ? 3.809 -4.871 -18.538 1.00 94.69 80 VAL A O 1
ATOM 623 N N . ALA A 1 81 ? 4.985 -6.708 -19.043 1.00 94.88 81 ALA A N 1
ATOM 624 C CA . ALA A 1 81 ? 5.794 -6.071 -20.080 1.00 94.88 81 ALA A CA 1
ATOM 625 C C . ALA A 1 81 ? 4.953 -5.620 -21.282 1.00 94.88 81 ALA A C 1
ATOM 627 O O . ALA A 1 81 ? 5.236 -4.563 -21.858 1.00 94.88 81 ALA A O 1
ATOM 628 N N . GLN A 1 82 ? 3.897 -6.372 -21.604 1.00 94.25 82 GLN A N 1
ATOM 629 C CA . GLN A 1 82 ? 2.921 -6.036 -22.644 1.00 94.25 82 GLN A CA 1
ATOM 630 C C . GLN A 1 82 ? 1.980 -4.891 -22.225 1.00 94.25 82 GLN A C 1
ATOM 632 O O . GLN A 1 82 ? 1.394 -4.213 -23.075 1.00 94.25 82 GLN A O 1
ATOM 637 N N . MET A 1 83 ? 1.854 -4.603 -20.924 1.00 93.31 83 MET A N 1
ATOM 638 C CA . MET A 1 83 ? 1.037 -3.487 -20.454 1.00 93.31 83 MET A CA 1
ATOM 639 C C . MET A 1 83 ? 1.666 -2.134 -20.789 1.00 93.31 83 MET A C 1
ATOM 641 O O . MET A 1 83 ? 2.779 -1.795 -20.382 1.00 93.31 83 MET A O 1
ATOM 645 N N . LYS A 1 84 ? 0.875 -1.267 -21.431 1.00 91.19 84 LYS A N 1
ATOM 646 C CA . LYS A 1 84 ? 1.281 0.120 -21.698 1.00 91.19 84 LYS A CA 1
ATOM 647 C C . LYS A 1 84 ? 1.411 0.950 -20.416 1.00 91.19 84 LYS A C 1
ATOM 649 O O . LYS A 1 84 ? 2.319 1.775 -20.315 1.00 91.19 84 LYS A O 1
ATOM 654 N N . LYS A 1 85 ? 0.467 0.800 -19.475 1.00 93.12 85 LYS A N 1
ATOM 655 C CA . LYS A 1 85 ? 0.422 1.570 -18.221 1.00 93.12 85 LYS A CA 1
ATOM 656 C C . LYS A 1 85 ? -0.506 0.940 -17.182 1.00 93.12 85 LYS A C 1
ATOM 658 O O . LYS A 1 85 ? -1.669 0.677 -17.482 1.00 93.12 85 LYS A O 1
ATOM 663 N N . LEU A 1 86 ? -0.043 0.856 -15.936 1.00 93.06 86 LEU A N 1
ATOM 664 C CA . LEU A 1 86 ? -0.870 0.478 -14.790 1.00 93.06 86 LEU A CA 1
ATOM 665 C C . LEU A 1 86 ? -1.718 1.660 -14.293 1.00 93.06 86 LEU A C 1
ATOM 667 O O . LEU A 1 86 ? -1.216 2.761 -14.025 1.00 93.06 86 LEU A O 1
ATOM 671 N N . LYS A 1 87 ? -3.024 1.441 -14.116 1.00 91.69 87 LYS A N 1
ATOM 672 C CA . LYS A 1 87 ? -3.952 2.443 -13.568 1.00 91.69 87 LYS A CA 1
ATOM 673 C C . LYS A 1 87 ? -3.855 2.493 -12.038 1.00 91.69 87 LYS A C 1
ATOM 675 O O . LYS A 1 87 ? -4.764 2.052 -11.349 1.00 91.69 87 LYS A O 1
ATOM 680 N N . ARG A 1 88 ? -2.790 3.099 -11.499 1.00 86.69 88 ARG A N 1
ATOM 681 C CA . ARG A 1 88 ? -2.506 3.137 -10.044 1.00 86.69 88 ARG A CA 1
ATOM 682 C C . ARG A 1 88 ? -3.691 3.569 -9.169 1.00 86.69 88 ARG A C 1
ATOM 684 O O . ARG A 1 88 ? -3.965 2.929 -8.171 1.00 86.69 88 ARG A O 1
ATOM 691 N N . ARG A 1 89 ? -4.460 4.588 -9.580 1.00 87.00 89 ARG A N 1
ATOM 692 C CA . ARG A 1 89 ? -5.652 5.061 -8.837 1.00 87.00 89 ARG A CA 1
ATOM 693 C C . ARG A 1 89 ? -6.727 3.985 -8.622 1.00 87.00 89 ARG A C 1
ATOM 695 O O . ARG A 1 89 ? -7.590 4.167 -7.775 1.00 87.00 89 ARG A O 1
ATOM 702 N N . GLY A 1 90 ? -6.704 2.903 -9.401 1.00 90.31 90 GLY A N 1
ATOM 703 C CA . GLY A 1 90 ? -7.618 1.771 -9.265 1.00 90.31 90 GLY A CA 1
ATOM 704 C C . GLY A 1 90 ? -7.331 0.862 -8.070 1.00 90.31 90 GLY A C 1
ATOM 705 O O . GLY A 1 90 ? -8.074 -0.087 -7.887 1.00 90.31 90 GLY A O 1
ATOM 706 N N . TYR A 1 91 ? -6.301 1.152 -7.272 1.00 94.38 91 TYR A N 1
ATOM 707 C CA . TYR A 1 91 ? -5.842 0.305 -6.168 1.00 94.38 91 TYR A CA 1
ATOM 708 C C . TYR A 1 91 ? -5.853 1.020 -4.810 1.00 94.38 91 TYR A C 1
ATOM 710 O O . TYR A 1 91 ? -5.162 0.591 -3.893 1.00 94.38 91 TYR A O 1
ATOM 718 N N . HIS A 1 92 ? -6.606 2.116 -4.679 1.00 94.94 92 HIS A N 1
ATOM 719 C CA . HIS A 1 92 ? -6.648 2.921 -3.455 1.00 94.94 92 HIS A CA 1
ATOM 720 C C . HIS A 1 92 ? -8.082 3.169 -2.993 1.00 94.94 92 HIS A C 1
ATOM 722 O O . HIS A 1 92 ? -8.978 3.422 -3.808 1.00 94.94 92 HIS A O 1
ATOM 728 N N . VAL A 1 93 ? -8.281 3.143 -1.678 1.00 96.50 93 VAL A N 1
ATOM 729 C CA . VAL A 1 93 ? -9.508 3.558 -0.994 1.00 96.50 93 VAL A CA 1
ATOM 730 C C . VAL A 1 93 ? -9.115 4.328 0.261 1.00 96.50 93 VAL A C 1
ATOM 732 O O . VAL A 1 93 ? -8.331 3.850 1.067 1.00 96.50 93 VAL A O 1
ATOM 735 N N . GLU A 1 94 ? -9.684 5.508 0.465 1.00 96.81 94 GLU A N 1
ATOM 736 C CA . GLU A 1 94 ? -9.459 6.271 1.694 1.00 96.81 94 GLU A CA 1
ATOM 737 C C . GLU A 1 94 ? -10.422 5.795 2.789 1.00 96.81 94 GLU A C 1
ATOM 739 O O . GLU A 1 94 ? -11.636 5.730 2.577 1.00 96.81 94 GLU A O 1
ATOM 744 N N . ALA A 1 95 ? -9.887 5.475 3.970 1.00 97.19 95 ALA A N 1
ATOM 745 C CA . ALA A 1 95 ? -10.661 5.063 5.137 1.00 97.19 95 ALA A CA 1
ATOM 746 C C . ALA A 1 95 ? -10.263 5.900 6.363 1.00 97.19 95 ALA A C 1
ATOM 748 O O . ALA A 1 95 ? -9.411 5.538 7.175 1.00 97.19 95 ALA A O 1
ATOM 749 N N . GLY A 1 96 ? -10.899 7.062 6.514 1.00 96.12 96 GLY A N 1
ATOM 750 C CA . GLY A 1 96 ? -10.642 7.959 7.637 1.00 96.12 96 GLY A CA 1
ATOM 751 C C . GLY A 1 96 ? -9.350 8.757 7.485 1.00 96.12 96 GLY A C 1
ATOM 752 O O . GLY A 1 96 ? -9.377 9.822 6.888 1.00 96.12 96 GLY A O 1
ATOM 753 N N . LYS A 1 97 ? -8.265 8.286 8.107 1.00 97.06 97 LYS A N 1
ATOM 754 C CA . LYS A 1 97 ? -6.920 8.900 8.051 1.00 97.06 97 LYS A CA 1
ATOM 755 C C . LYS A 1 97 ? -5.874 7.938 7.481 1.00 97.06 97 LYS A C 1
ATOM 757 O O . LYS A 1 97 ? -4.680 8.092 7.737 1.00 97.06 97 LYS A O 1
ATOM 762 N N . PHE A 1 98 ? -6.347 6.904 6.800 1.00 97.19 98 PHE A N 1
ATOM 763 C CA . PHE A 1 98 ? -5.524 5.872 6.205 1.00 97.19 98 PHE A CA 1
ATOM 764 C C . PHE A 1 98 ? -5.817 5.818 4.706 1.00 97.19 98 PHE A C 1
ATOM 766 O O . PHE A 1 98 ? -6.984 5.764 4.305 1.00 97.19 98 PHE A O 1
ATOM 773 N N . ASP A 1 99 ? -4.759 5.815 3.900 1.00 96.00 99 ASP A N 1
ATOM 774 C CA . ASP A 1 99 ? -4.807 5.407 2.499 1.00 96.00 99 ASP A CA 1
ATOM 775 C C . ASP A 1 99 ? -4.696 3.880 2.454 1.00 96.00 99 ASP A C 1
ATOM 777 O O . ASP A 1 99 ? -3.669 3.301 2.822 1.00 96.00 99 ASP A O 1
ATOM 781 N N . MET A 1 100 ? -5.783 3.221 2.060 1.00 96.50 100 MET A N 1
ATOM 782 C CA . MET A 1 100 ? -5.846 1.770 1.950 1.00 96.50 100 MET A CA 1
ATOM 783 C C . MET A 1 100 ? -5.396 1.364 0.550 1.00 96.50 100 MET A C 1
ATOM 785 O O . MET A 1 100 ? -6.091 1.644 -0.430 1.00 96.50 100 MET A O 1
ATOM 789 N N . GLN A 1 101 ? -4.255 0.687 0.448 1.00 96.25 101 GLN A N 1
ATOM 790 C CA . GLN A 1 101 ? -3.677 0.259 -0.824 1.00 96.25 101 GLN A CA 1
ATOM 791 C C . GLN A 1 101 ? -3.883 -1.236 -1.045 1.00 96.25 101 GLN A C 1
ATOM 793 O O . GLN A 1 101 ? -3.542 -2.052 -0.190 1.00 96.25 101 GLN A O 1
ATOM 798 N N . PHE A 1 102 ? -4.396 -1.600 -2.216 1.00 96.62 102 PHE A N 1
ATOM 799 C CA . PHE A 1 102 ? -4.505 -2.987 -2.657 1.00 96.62 102 PHE A CA 1
ATOM 800 C C . PHE A 1 102 ? -3.308 -3.330 -3.535 1.00 96.62 102 PHE A C 1
ATOM 802 O O . PHE A 1 102 ? -3.122 -2.763 -4.610 1.00 96.62 102 PHE A O 1
ATOM 809 N N . ILE A 1 103 ? -2.492 -4.274 -3.090 1.00 95.25 103 ILE A N 1
ATOM 810 C CA . ILE A 1 103 ? -1.337 -4.753 -3.834 1.00 95.25 103 ILE A CA 1
ATOM 811 C C . ILE A 1 103 ? -1.616 -6.163 -4.333 1.00 95.25 103 ILE A C 1
ATOM 813 O O . ILE A 1 103 ? -1.767 -7.105 -3.553 1.00 95.25 103 ILE A O 1
ATOM 817 N N . THR A 1 104 ? -1.657 -6.283 -5.655 1.00 95.62 104 THR A N 1
ATOM 818 C CA . THR A 1 104 ? -1.709 -7.548 -6.387 1.00 95.62 104 THR A CA 1
ATOM 819 C C . THR A 1 104 ? -0.307 -7.917 -6.895 1.00 95.62 104 THR A C 1
ATOM 821 O O . THR A 1 104 ? 0.562 -7.040 -6.994 1.00 95.62 104 THR A O 1
ATOM 824 N N . PRO A 1 105 ? -0.063 -9.183 -7.272 1.00 93.94 105 PRO A N 1
ATOM 825 C CA . PRO A 1 105 ? 1.163 -9.590 -7.962 1.00 93.94 105 PRO A CA 1
ATOM 826 C C . PRO A 1 105 ? 1.471 -8.727 -9.193 1.00 93.94 105 PRO A C 1
ATOM 828 O O . PRO A 1 105 ? 2.604 -8.282 -9.367 1.00 93.94 105 PRO A O 1
ATOM 831 N N . VAL A 1 106 ? 0.448 -8.387 -9.986 1.00 94.56 106 VAL A N 1
ATOM 832 C CA . VAL A 1 106 ? 0.564 -7.491 -11.150 1.00 94.56 106 VAL A CA 1
ATOM 833 C C . VAL A 1 106 ? 1.119 -6.123 -10.756 1.00 94.56 106 VAL A C 1
ATOM 835 O O . VAL A 1 106 ? 2.026 -5.611 -11.412 1.00 94.56 106 VAL A O 1
ATOM 838 N N . VAL A 1 107 ? 0.632 -5.535 -9.657 1.00 93.75 107 VAL A N 1
ATOM 839 C CA . VAL A 1 107 ? 1.146 -4.254 -9.145 1.00 93.75 107 VAL A CA 1
ATOM 840 C C . VAL A 1 107 ? 2.625 -4.365 -8.756 1.00 93.75 107 VAL A C 1
ATOM 842 O O . VAL A 1 107 ? 3.389 -3.433 -9.018 1.00 93.75 107 VAL A O 1
ATOM 845 N N . ILE A 1 108 ? 3.040 -5.479 -8.146 1.00 92.00 108 ILE A N 1
ATOM 846 C CA . ILE A 1 108 ? 4.430 -5.708 -7.720 1.00 92.00 108 ILE A CA 1
ATOM 847 C C . ILE A 1 108 ? 5.345 -5.827 -8.944 1.00 92.00 108 ILE A C 1
ATOM 849 O O . ILE A 1 108 ? 6.289 -5.044 -9.074 1.00 92.00 108 ILE A O 1
ATOM 853 N N . ALA A 1 109 ? 5.026 -6.733 -9.871 1.00 92.19 109 ALA A N 1
ATOM 854 C CA . ALA A 1 109 ? 5.804 -6.950 -11.089 1.00 92.19 109 ALA A CA 1
ATOM 855 C C . ALA A 1 109 ? 5.878 -5.682 -11.960 1.00 92.19 109 ALA A C 1
ATOM 857 O O . ALA A 1 109 ? 6.931 -5.344 -12.501 1.00 92.19 109 ALA A O 1
ATOM 858 N N . TYR A 1 110 ? 4.793 -4.904 -12.039 1.00 93.44 110 TYR A N 1
ATOM 859 C CA . TYR A 1 110 ? 4.794 -3.637 -12.774 1.00 93.44 110 TYR A CA 1
ATOM 860 C C . TYR A 1 110 ? 5.710 -2.583 -12.137 1.00 93.44 110 TYR A C 1
ATOM 862 O O . TYR A 1 110 ? 6.433 -1.886 -12.854 1.00 93.44 110 TYR A O 1
ATOM 870 N N . LYS A 1 111 ? 5.739 -2.474 -10.801 1.00 90.25 111 LYS A N 1
ATOM 871 C CA . LYS A 1 111 ? 6.681 -1.583 -10.097 1.00 90.25 111 LYS A CA 1
ATOM 872 C C . LYS A 1 111 ? 8.137 -1.998 -10.329 1.00 90.25 111 LYS A C 1
ATOM 874 O O . LYS A 1 111 ? 8.992 -1.130 -10.494 1.00 90.25 111 LYS A O 1
ATOM 879 N N . GLU A 1 112 ? 8.418 -3.299 -10.356 1.00 89.38 112 GLU A N 1
ATOM 880 C CA . GLU A 1 112 ? 9.748 -3.836 -10.664 1.00 89.38 112 GLU A CA 1
ATOM 881 C C . GLU A 1 112 ? 10.190 -3.454 -12.083 1.00 89.38 112 GLU A C 1
ATOM 883 O O . GLU A 1 112 ? 11.276 -2.901 -12.265 1.00 89.38 112 GLU A O 1
ATOM 888 N N . LEU A 1 113 ? 9.315 -3.638 -13.075 1.00 92.00 113 LEU A N 1
ATOM 889 C CA . LEU A 1 113 ? 9.588 -3.255 -14.460 1.00 92.00 113 LEU A CA 1
ATOM 890 C C . LEU A 1 113 ? 9.805 -1.740 -14.620 1.00 92.00 113 LEU A C 1
ATOM 892 O O . LEU A 1 113 ? 10.676 -1.304 -15.378 1.00 92.00 113 LEU A O 1
ATOM 896 N N . GLU A 1 114 ? 9.026 -0.908 -13.925 1.00 91.31 114 GLU A N 1
ATOM 897 C CA . GLU A 1 114 ? 9.232 0.545 -13.931 1.00 91.31 114 GLU A CA 1
ATOM 898 C C . GLU A 1 114 ? 10.589 0.940 -13.341 1.00 91.31 114 GLU A C 1
ATOM 900 O O . GLU A 1 114 ? 11.254 1.826 -13.885 1.00 91.31 114 GLU A O 1
ATOM 905 N N . GLU A 1 115 ? 11.019 0.269 -12.274 1.00 88.81 115 GLU A N 1
ATOM 906 C CA . GLU A 1 115 ? 12.321 0.486 -11.649 1.00 88.81 115 GLU A CA 1
ATOM 907 C C . GLU A 1 115 ? 13.471 0.084 -12.585 1.00 88.81 115 GLU A C 1
ATOM 909 O O . GLU A 1 115 ? 14.405 0.864 -12.778 1.00 88.81 115 GLU A O 1
ATOM 914 N N . GLN A 1 116 ? 13.365 -1.059 -13.268 1.00 90.81 116 GLN A N 1
ATOM 915 C CA . GLN A 1 116 ? 14.335 -1.480 -14.287 1.00 90.81 116 GLN A CA 1
ATOM 916 C C . GLN A 1 116 ? 14.407 -0.482 -15.454 1.00 90.81 116 GLN A C 1
ATOM 918 O O . GLN A 1 116 ? 15.488 -0.052 -15.863 1.00 90.81 116 GLN A O 1
ATOM 923 N N . ARG A 1 117 ? 13.254 -0.026 -15.965 1.00 93.38 117 ARG A N 1
ATOM 924 C CA . ARG A 1 117 ? 13.192 1.006 -17.018 1.00 93.38 117 ARG A CA 1
ATOM 925 C C . ARG A 1 117 ? 13.816 2.323 -16.557 1.00 93.38 117 ARG A C 1
ATOM 927 O O . ARG A 1 117 ? 14.446 3.018 -17.357 1.00 93.38 117 ARG A O 1
ATOM 934 N N . ARG A 1 118 ? 13.644 2.688 -15.285 1.00 92.44 118 ARG A N 1
ATOM 935 C CA . ARG A 1 118 ? 14.259 3.877 -14.680 1.00 92.44 118 ARG A CA 1
ATOM 936 C C . ARG A 1 118 ? 15.781 3.738 -14.616 1.00 92.44 118 ARG A C 1
ATOM 938 O O . ARG A 1 118 ? 16.477 4.665 -15.028 1.00 92.44 118 ARG A O 1
ATOM 945 N N . GLN A 1 119 ? 16.279 2.585 -14.176 1.00 90.88 119 GLN A N 1
ATOM 946 C CA . GLN A 1 119 ? 17.705 2.244 -14.127 1.00 90.88 119 GLN A CA 1
ATOM 947 C C . GLN A 1 119 ? 18.360 2.266 -15.514 1.00 90.88 119 GLN A C 1
ATOM 949 O O . GLN A 1 119 ? 19.403 2.897 -15.699 1.00 90.88 119 GLN A O 1
ATOM 954 N N . ALA A 1 120 ? 17.718 1.668 -16.519 1.00 93.62 120 ALA A N 1
ATOM 955 C CA . ALA A 1 120 ? 18.201 1.666 -17.899 1.00 93.62 120 ALA A CA 1
ATOM 956 C C . ALA A 1 120 ? 18.275 3.087 -18.488 1.00 93.62 120 ALA A C 1
ATOM 958 O O . ALA A 1 120 ? 19.295 3.496 -19.037 1.00 93.62 120 ALA A O 1
ATOM 959 N N . LYS A 1 121 ? 17.226 3.899 -18.302 1.00 95.06 121 LYS A N 1
ATOM 960 C CA . LYS A 1 121 ? 17.229 5.300 -18.760 1.00 95.06 121 LYS A CA 1
ATOM 961 C C . LYS A 1 121 ? 18.298 6.139 -18.063 1.00 95.06 121 LYS A C 1
ATOM 963 O O . LYS A 1 121 ? 18.894 7.022 -18.681 1.00 95.06 121 LYS A O 1
ATOM 968 N N . TRP A 1 122 ? 18.515 5.901 -16.772 1.00 92.38 122 TRP A N 1
ATOM 969 C CA . TRP A 1 122 ? 19.538 6.595 -15.997 1.00 92.38 122 TRP A CA 1
ATOM 970 C C . TRP A 1 122 ? 20.949 6.247 -16.474 1.00 92.38 122 TRP A C 1
ATOM 972 O O . TRP A 1 122 ? 21.720 7.155 -16.788 1.00 92.38 122 TRP A O 1
ATOM 982 N N . SER A 1 123 ? 21.259 4.955 -16.597 1.00 92.81 123 SER A N 1
ATOM 983 C CA . SER A 1 123 ? 22.560 4.482 -17.086 1.00 92.81 123 SER A CA 1
ATOM 984 C C . SER A 1 123 ? 22.846 4.978 -18.505 1.00 92.81 123 SER A C 1
ATOM 986 O O . SER A 1 123 ? 23.926 5.507 -18.763 1.00 92.81 123 SER A O 1
ATOM 988 N N . GLU A 1 124 ? 21.862 4.944 -19.409 1.00 95.12 124 GLU A N 1
ATOM 989 C CA . GLU A 1 124 ? 22.020 5.473 -20.766 1.00 95.12 124 GLU A CA 1
ATOM 990 C C . GLU A 1 124 ? 22.316 6.982 -20.763 1.00 95.12 124 GLU A C 1
ATOM 992 O O . GLU A 1 124 ? 23.247 7.448 -21.430 1.00 95.12 124 GLU A O 1
ATOM 997 N N . LYS A 1 125 ? 21.550 7.758 -19.987 1.00 95.12 125 LYS A N 1
ATOM 998 C CA . LYS A 1 125 ? 21.742 9.208 -19.847 1.00 95.12 125 LYS A CA 1
ATOM 999 C C . LYS A 1 125 ? 23.130 9.542 -19.305 1.00 95.12 125 LYS A C 1
ATOM 1001 O O . LYS A 1 125 ? 23.733 10.518 -19.742 1.00 95.12 125 LYS A O 1
ATOM 1006 N N . ASN A 1 126 ? 23.627 8.753 -18.365 1.00 93.56 126 ASN A N 1
ATOM 1007 C CA . ASN A 1 126 ? 24.921 8.961 -17.735 1.00 93.56 126 ASN A CA 1
ATOM 1008 C C . ASN A 1 126 ? 26.090 8.538 -18.617 1.00 93.56 126 ASN A C 1
ATOM 1010 O O . ASN A 1 126 ? 27.073 9.272 -18.703 1.00 93.56 126 ASN A O 1
ATOM 1014 N N . ARG A 1 127 ? 25.941 7.445 -19.370 1.00 93.75 127 ARG A N 1
ATOM 1015 C CA . ARG A 1 127 ? 26.889 7.061 -20.421 1.00 93.75 127 ARG A CA 1
ATOM 1016 C C . ARG A 1 127 ? 27.052 8.184 -21.447 1.00 93.75 127 ARG A C 1
ATOM 1018 O O . ARG A 1 127 ? 28.172 8.585 -21.736 1.00 93.75 127 ARG A O 1
ATOM 1025 N N . LYS A 1 128 ? 25.943 8.778 -21.912 1.00 95.00 128 LYS A N 1
ATOM 1026 C CA . LYS A 1 128 ? 25.961 9.938 -22.832 1.00 95.00 128 LYS A CA 1
ATOM 1027 C C . LYS A 1 128 ? 26.631 11.184 -22.242 1.00 95.00 128 LYS A C 1
ATOM 1029 O O . LYS A 1 128 ? 27.067 12.050 -22.988 1.00 95.00 128 LYS A O 1
ATOM 1034 N N . LYS A 1 129 ? 26.699 11.292 -20.913 1.00 95.31 129 LYS A N 1
ATOM 1035 C CA . LYS A 1 129 ? 27.337 12.403 -20.194 1.00 95.31 129 LYS A CA 1
ATOM 1036 C C . LYS A 1 129 ? 28.778 12.108 -19.761 1.00 95.31 129 LYS A C 1
ATOM 1038 O O . LYS A 1 129 ? 29.344 12.931 -19.048 1.00 95.31 129 LYS A O 1
ATOM 1043 N N . GLY A 1 130 ? 29.345 10.956 -20.134 1.00 95.00 130 GLY A N 1
ATOM 1044 C CA . GLY A 1 130 ? 30.683 10.542 -19.702 1.00 95.00 130 GLY A CA 1
ATOM 1045 C C . GLY A 1 130 ? 30.777 10.244 -18.202 1.00 95.00 130 GLY A C 1
ATOM 1046 O O . GLY A 1 130 ? 31.826 10.440 -17.605 1.00 95.00 130 GLY A O 1
ATOM 1047 N N . ARG A 1 131 ? 29.670 9.830 -17.571 1.00 93.94 131 ARG A N 1
ATOM 1048 C CA . ARG A 1 131 ? 29.599 9.526 -16.131 1.00 93.94 131 ARG A CA 1
ATOM 1049 C C . ARG A 1 131 ? 28.985 8.143 -15.864 1.00 93.94 131 ARG A C 1
ATOM 1051 O O . ARG A 1 131 ? 27.985 8.081 -15.151 1.00 93.94 131 ARG A O 1
ATOM 1058 N N . PRO A 1 132 ? 29.503 7.054 -16.461 1.00 88.12 132 PRO A N 1
ATOM 1059 C CA . PRO A 1 132 ? 28.872 5.729 -16.407 1.00 88.12 132 PRO A CA 1
ATOM 1060 C C . PRO A 1 132 ? 28.608 5.236 -14.975 1.00 88.12 132 PRO A C 1
ATOM 1062 O O . PRO A 1 132 ? 27.565 4.634 -14.737 1.00 88.12 132 PRO A O 1
ATOM 1065 N N . ASP A 1 133 ? 29.465 5.608 -14.023 1.00 90.12 133 ASP A N 1
ATOM 1066 C CA . ASP A 1 133 ? 29.407 5.139 -12.631 1.00 90.12 133 ASP A CA 1
ATOM 1067 C C . ASP A 1 133 ? 28.548 6.019 -11.711 1.00 90.12 133 ASP A C 1
ATOM 1069 O O . ASP A 1 133 ? 28.537 5.855 -10.493 1.00 90.12 133 ASP A O 1
ATOM 1073 N N . SER A 1 134 ? 27.822 6.997 -12.263 1.00 87.88 134 SER A N 1
ATOM 1074 C CA . SER A 1 134 ? 26.959 7.856 -11.451 1.00 87.88 134 SER A CA 1
ATOM 1075 C C . SER A 1 134 ? 25.780 7.057 -10.872 1.00 87.88 134 SER A C 1
ATOM 1077 O O . SER A 1 134 ? 24.958 6.549 -11.648 1.00 87.88 134 SER A O 1
ATOM 1079 N N . PRO A 1 135 ? 25.637 6.991 -9.533 1.00 87.69 135 PRO A N 1
ATOM 1080 C CA . PRO A 1 135 ? 24.606 6.193 -8.886 1.00 87.69 135 PRO A CA 1
ATOM 1081 C C . PRO A 1 135 ? 23.217 6.719 -9.233 1.00 87.69 135 PRO A C 1
ATOM 1083 O O . PRO A 1 135 ? 23.011 7.914 -9.457 1.00 87.69 135 PRO A O 1
ATOM 1086 N N . LEU A 1 136 ? 22.253 5.808 -9.300 1.00 85.94 136 LEU A N 1
ATOM 1087 C CA . LEU A 1 136 ? 20.856 6.152 -9.514 1.00 85.94 136 LEU A CA 1
ATOM 1088 C C . LEU A 1 136 ? 20.349 6.990 -8.333 1.00 85.94 136 LEU A C 1
ATOM 1090 O O . LEU A 1 136 ? 20.503 6.551 -7.193 1.00 85.94 136 LEU A O 1
ATOM 1094 N N . PRO A 1 137 ? 19.722 8.160 -8.561 1.00 83.00 137 PRO A N 1
ATOM 1095 C CA . PRO A 1 137 ? 19.172 8.936 -7.467 1.00 83.00 137 PRO A CA 1
ATOM 1096 C C . PRO A 1 137 ? 18.124 8.101 -6.722 1.00 83.00 137 PRO A C 1
ATOM 1098 O O . PRO A 1 137 ? 17.344 7.378 -7.374 1.00 83.00 137 PRO A O 1
ATOM 1101 N N . PRO A 1 138 ? 18.086 8.203 -5.381 1.00 76.19 138 PRO A N 1
ATOM 1102 C CA . PRO A 1 138 ? 17.080 7.518 -4.592 1.00 76.19 138 PRO A CA 1
ATOM 1103 C C . PRO A 1 138 ? 15.692 7.955 -5.064 1.00 76.19 138 PRO A C 1
ATOM 1105 O O . PRO A 1 138 ? 15.468 9.113 -5.431 1.00 76.19 138 PRO A O 1
ATOM 1108 N N . VAL A 1 139 ? 14.757 7.008 -5.103 1.00 71.50 139 VAL A N 1
ATOM 1109 C CA . VAL A 1 139 ? 13.347 7.361 -5.280 1.00 71.50 139 VAL A CA 1
ATOM 1110 C C . VAL A 1 139 ? 12.948 8.154 -4.034 1.00 71.50 139 VAL A C 1
ATOM 1112 O O . VAL A 1 139 ? 13.303 7.718 -2.938 1.00 71.50 139 VAL A O 1
ATOM 1115 N N . PRO A 1 140 ? 12.256 9.303 -4.166 1.00 64.88 140 PRO A N 1
ATOM 1116 C CA . PRO A 1 140 ? 11.745 10.019 -3.006 1.00 64.88 140 PRO A CA 1
ATOM 1117 C C . PRO A 1 140 ? 11.000 9.043 -2.103 1.00 64.88 140 PRO A C 1
ATOM 1119 O O . PRO A 1 140 ? 10.153 8.287 -2.592 1.00 64.88 140 PRO A O 1
ATOM 1122 N N . TYR A 1 141 ? 11.350 9.038 -0.819 1.00 61.69 141 TYR A N 1
ATOM 1123 C CA . TYR A 1 141 ? 10.727 8.156 0.151 1.00 61.69 141 TYR A CA 1
ATOM 1124 C C . TYR A 1 141 ? 9.213 8.382 0.123 1.00 61.69 141 TYR A C 1
ATOM 1126 O O . TYR A 1 141 ? 8.726 9.494 0.328 1.00 61.69 141 TYR A O 1
ATOM 1134 N N . MET A 1 142 ? 8.463 7.329 -0.191 1.00 64.69 142 MET A N 1
ATOM 1135 C CA . MET A 1 142 ? 7.017 7.322 -0.010 1.00 64.69 142 MET A CA 1
ATOM 1136 C C . MET A 1 142 ? 6.718 6.329 1.102 1.00 64.69 142 MET A C 1
ATOM 1138 O O . MET A 1 142 ? 7.125 5.166 1.002 1.00 64.69 142 MET A O 1
ATOM 1142 N N . ALA A 1 143 ? 6.010 6.784 2.138 1.00 60.38 143 ALA A N 1
ATOM 1143 C CA . ALA A 1 143 ? 5.517 5.927 3.210 1.00 60.38 143 ALA A CA 1
ATOM 1144 C C . ALA A 1 143 ? 4.899 4.648 2.619 1.00 60.38 143 ALA A C 1
ATOM 1146 O O . ALA A 1 143 ? 4.100 4.702 1.682 1.00 60.38 143 ALA A O 1
ATOM 1147 N N . GLY A 1 144 ? 5.337 3.493 3.118 1.00 59.88 144 GLY A N 1
ATOM 1148 C CA . GLY A 1 144 ? 4.921 2.184 2.614 1.00 59.88 144 GLY A CA 1
ATOM 1149 C C . GLY A 1 144 ? 5.725 1.568 1.456 1.00 59.88 144 GLY A C 1
ATOM 1150 O O . GLY A 1 144 ? 5.489 0.411 1.114 1.00 59.88 144 GLY A O 1
ATOM 1151 N N . GLN A 1 145 ? 6.712 2.250 0.857 1.00 66.62 145 GLN A N 1
ATOM 1152 C CA . GLN A 1 145 ? 7.528 1.635 -0.211 1.00 66.62 145 GLN A CA 1
ATOM 1153 C C . GLN A 1 145 ? 8.456 0.513 0.276 1.00 66.62 145 GLN A C 1
ATOM 1155 O O . GLN A 1 145 ? 8.703 -0.433 -0.476 1.00 66.62 145 GLN A O 1
ATOM 1160 N N . ALA A 1 146 ? 8.952 0.594 1.515 1.00 59.56 146 ALA A N 1
ATOM 1161 C CA . ALA A 1 146 ? 9.908 -0.373 2.063 1.00 59.56 146 ALA A CA 1
ATOM 1162 C C . ALA A 1 146 ? 9.348 -1.810 2.133 1.00 59.56 146 ALA A C 1
ATOM 1164 O O . ALA A 1 146 ? 10.109 -2.774 2.080 1.00 59.56 146 ALA A O 1
ATOM 1165 N N . PHE A 1 147 ? 8.019 -1.972 2.164 1.00 59.94 147 PHE A N 1
ATOM 1166 C CA . PHE A 1 147 ? 7.364 -3.267 2.377 1.00 59.94 147 PHE A CA 1
ATOM 1167 C C . PHE A 1 147 ? 7.499 -4.264 1.216 1.00 59.94 147 PHE A C 1
ATOM 1169 O O . PHE A 1 147 ? 7.271 -5.455 1.417 1.00 59.94 147 PHE A O 1
ATOM 1176 N N . PHE A 1 148 ? 7.890 -3.814 0.018 1.00 63.84 148 PHE A N 1
ATOM 1177 C CA . PHE A 1 148 ? 7.970 -4.666 -1.182 1.00 63.84 148 PHE A CA 1
ATOM 1178 C C . PHE A 1 148 ? 9.399 -5.032 -1.586 1.00 63.84 148 PHE A C 1
ATOM 1180 O O . PHE A 1 148 ? 9.590 -5.733 -2.577 1.00 63.84 148 PHE A O 1
ATOM 1187 N N . GLY A 1 149 ? 10.412 -4.548 -0.859 1.00 65.88 149 GLY A N 1
ATOM 1188 C CA . GLY A 1 149 ? 11.813 -4.781 -1.217 1.00 65.88 149 GLY A CA 1
ATOM 1189 C C . GLY A 1 149 ? 12.162 -6.269 -1.285 1.00 65.88 149 GLY A C 1
ATOM 1190 O O . GLY A 1 149 ? 12.798 -6.700 -2.242 1.00 65.88 149 GLY A O 1
ATOM 1191 N N . TRP A 1 150 ? 11.676 -7.055 -0.318 1.00 66.25 150 TRP A N 1
ATOM 1192 C CA . TRP A 1 150 ? 11.961 -8.489 -0.216 1.00 66.25 150 TRP A CA 1
ATOM 1193 C C . TRP A 1 150 ? 11.276 -9.327 -1.306 1.00 66.25 150 TRP A C 1
ATOM 1195 O O . TRP A 1 150 ? 11.838 -10.321 -1.755 1.00 66.25 150 TRP A O 1
ATOM 1205 N N . GLN A 1 151 ? 10.099 -8.910 -1.787 1.00 69.81 151 GLN A N 1
ATOM 1206 C CA . GLN A 1 151 ? 9.339 -9.660 -2.799 1.00 69.81 151 GLN A CA 1
ATOM 1207 C C . GLN A 1 151 ? 10.049 -9.723 -4.153 1.00 69.81 151 GLN A C 1
ATOM 1209 O O . GLN A 1 151 ? 9.781 -10.628 -4.932 1.00 69.81 151 GLN A O 1
ATOM 1214 N N . LYS A 1 152 ? 10.993 -8.812 -4.417 1.00 66.88 152 LYS A N 1
ATOM 1215 C CA . LYS A 1 152 ? 11.831 -8.835 -5.626 1.00 66.88 152 LYS A CA 1
ATOM 1216 C C . LYS A 1 152 ? 12.750 -10.059 -5.699 1.00 66.88 152 LYS A C 1
ATOM 1218 O O . LYS A 1 152 ? 13.216 -10.400 -6.779 1.00 66.88 152 LYS A O 1
ATOM 1223 N N . TYR A 1 153 ? 13.030 -10.688 -4.558 1.00 70.69 153 TYR A N 1
ATOM 1224 C CA . TYR A 1 153 ? 13.882 -11.874 -4.467 1.00 70.69 153 TYR A CA 1
ATOM 1225 C C . TYR A 1 153 ? 13.078 -13.177 -4.405 1.00 70.69 153 TYR A C 1
ATOM 1227 O O . TYR A 1 153 ? 13.665 -14.258 -4.407 1.00 70.69 153 TYR A O 1
ATOM 1235 N N . ALA A 1 154 ? 11.747 -13.094 -4.342 1.00 71.12 154 ALA A N 1
ATOM 1236 C CA . ALA A 1 154 ? 10.903 -14.274 -4.404 1.00 71.12 154 ALA A CA 1
ATOM 1237 C C . ALA A 1 154 ? 10.942 -14.847 -5.828 1.00 71.12 154 ALA A C 1
ATOM 1239 O O . ALA A 1 154 ? 10.785 -14.112 -6.803 1.00 71.12 154 ALA A O 1
ATOM 1240 N N . LYS A 1 155 ? 11.170 -16.161 -5.945 1.00 76.56 155 LYS A N 1
ATOM 1241 C CA . LYS A 1 155 ? 11.126 -16.858 -7.240 1.00 76.56 155 LYS A CA 1
ATOM 1242 C C . LYS A 1 155 ? 9.719 -16.864 -7.833 1.00 76.56 155 LYS A C 1
ATOM 1244 O O . LYS A 1 155 ? 9.588 -16.750 -9.043 1.00 76.56 155 LYS A O 1
ATOM 1249 N N . ASP A 1 156 ? 8.707 -16.928 -6.971 1.00 84.00 156 ASP A N 1
ATOM 1250 C CA . ASP A 1 156 ? 7.299 -16.968 -7.344 1.00 84.00 156 ASP A CA 1
ATOM 1251 C C . ASP A 1 156 ? 6.495 -15.905 -6.590 1.00 84.00 156 ASP A C 1
ATOM 1253 O O . ASP A 1 156 ? 6.845 -15.506 -5.472 1.00 84.00 156 ASP A O 1
ATOM 1257 N N . TYR A 1 157 ? 5.394 -15.455 -7.195 1.00 88.31 157 TYR A N 1
ATOM 1258 C CA . TYR A 1 157 ? 4.468 -14.529 -6.548 1.00 88.31 157 TYR A CA 1
ATOM 1259 C C . TYR A 1 157 ? 3.283 -15.287 -5.966 1.00 88.31 157 TYR A C 1
ATOM 1261 O O . TYR A 1 157 ? 2.602 -16.026 -6.665 1.00 88.31 157 TYR A O 1
ATOM 1269 N N . SER A 1 158 ? 2.948 -15.046 -4.704 1.00 90.88 158 SER A N 1
ATOM 1270 C CA . SER A 1 158 ? 1.765 -15.672 -4.110 1.00 90.88 158 SER A CA 1
ATOM 1271 C C . SER A 1 158 ? 0.472 -15.079 -4.681 1.00 90.88 158 SER A C 1
ATOM 1273 O O . SER A 1 158 ? 0.326 -13.856 -4.764 1.00 90.88 158 SER A O 1
ATOM 1275 N N . LYS A 1 159 ? -0.501 -15.933 -5.020 1.00 93.38 159 LYS A N 1
ATOM 1276 C CA . LYS A 1 159 ? -1.837 -15.567 -5.521 1.00 93.38 159 LYS A CA 1
ATOM 1277 C C . LYS A 1 159 ? -2.729 -15.039 -4.391 1.00 93.38 159 LYS A C 1
ATOM 1279 O O . LYS A 1 159 ? -3.725 -15.640 -3.996 1.00 93.38 159 LYS A O 1
ATOM 1284 N N . VAL A 1 160 ? -2.336 -13.902 -3.830 1.00 94.88 160 VAL A N 1
ATOM 1285 C CA . VAL A 1 160 ? -3.016 -13.230 -2.718 1.00 94.88 160 VAL A CA 1
ATOM 1286 C C . VAL A 1 160 ? -3.125 -11.737 -2.990 1.00 94.88 160 VAL A C 1
ATOM 1288 O O . VAL A 1 160 ? -2.310 -11.154 -3.706 1.00 94.88 160 VAL A O 1
ATOM 1291 N N . VAL A 1 161 ? -4.119 -11.098 -2.380 1.00 96.50 161 VAL A N 1
ATOM 1292 C CA . VAL A 1 161 ? -4.234 -9.637 -2.371 1.00 96.50 161 VAL A CA 1
ATOM 1293 C C . VAL A 1 161 ? -3.719 -9.132 -1.035 1.00 96.50 161 VAL A C 1
ATOM 1295 O O . VAL A 1 161 ? -4.245 -9.498 0.017 1.00 96.50 161 VAL A O 1
ATOM 1298 N N . THR A 1 162 ? -2.693 -8.287 -1.069 1.00 96.12 162 THR A N 1
ATOM 1299 C CA . THR A 1 162 ? -2.199 -7.612 0.134 1.00 96.12 162 THR A CA 1
ATOM 1300 C C . THR A 1 162 ? -2.903 -6.273 0.271 1.00 96.12 162 THR A C 1
ATOM 1302 O O . THR A 1 162 ? -2.803 -5.420 -0.603 1.00 96.12 162 THR A O 1
ATOM 1305 N N . LEU A 1 163 ? -3.614 -6.080 1.370 1.00 97.25 163 LEU A N 1
ATOM 1306 C CA . LEU A 1 163 ? -4.193 -4.810 1.764 1.00 97.25 163 LEU A CA 1
ATOM 1307 C C . LEU A 1 163 ? -3.251 -4.121 2.748 1.00 97.25 163 LEU A C 1
ATOM 1309 O O . LEU A 1 163 ? -2.940 -4.687 3.796 1.00 97.25 163 LEU A O 1
ATOM 1313 N N . GLN A 1 164 ? -2.832 -2.900 2.434 1.00 96.06 164 GLN A N 1
ATOM 1314 C CA . GLN A 1 164 ? -2.051 -2.070 3.343 1.00 96.06 164 GLN A CA 1
ATOM 1315 C C . GLN A 1 164 ? -2.856 -0.878 3.829 1.00 96.06 164 GLN A C 1
ATOM 1317 O O . GLN A 1 164 ? -3.519 -0.220 3.035 1.00 96.06 164 GLN A O 1
ATOM 1322 N N . ALA A 1 165 ? -2.767 -0.591 5.123 1.00 97.00 165 ALA A N 1
ATOM 1323 C CA . ALA A 1 165 ? -3.309 0.615 5.728 1.00 97.00 165 ALA A CA 1
ATOM 1324 C C . ALA A 1 165 ? -2.152 1.570 6.025 1.00 97.00 165 ALA A C 1
ATOM 1326 O O . ALA A 1 165 ? -1.396 1.353 6.976 1.00 97.00 165 ALA A O 1
ATOM 1327 N N . ILE A 1 166 ? -2.007 2.604 5.197 1.00 95.56 166 ILE A N 1
ATOM 1328 C CA . ILE A 1 166 ? -0.924 3.583 5.301 1.00 95.56 166 ILE A CA 1
ATOM 1329 C C . ILE A 1 166 ? -1.473 4.850 5.954 1.00 95.56 166 ILE A C 1
ATOM 1331 O O . ILE A 1 166 ? -2.402 5.449 5.409 1.00 95.56 166 ILE A O 1
ATOM 1335 N N . PRO A 1 167 ? -0.938 5.288 7.105 1.00 95.81 167 PRO A N 1
ATOM 1336 C CA . PRO A 1 167 ? -1.345 6.551 7.697 1.00 95.81 167 PRO A CA 1
ATOM 1337 C C . PRO A 1 167 ? -1.085 7.726 6.752 1.00 95.81 167 PRO A C 1
ATOM 1339 O O . PRO A 1 167 ? -0.031 7.822 6.123 1.00 95.81 167 PRO A O 1
ATOM 1342 N N . GLU A 1 168 ? -2.036 8.654 6.670 1.00 93.75 168 GLU A N 1
ATOM 1343 C CA . GLU A 1 168 ? -1.846 9.881 5.901 1.00 93.75 168 GLU A CA 1
ATOM 1344 C C . GLU A 1 168 ? -0.697 10.720 6.469 1.00 93.75 168 GLU A C 1
ATOM 1346 O O . GLU A 1 168 ? -0.688 11.067 7.655 1.00 93.75 168 GLU A O 1
ATOM 1351 N N . LEU A 1 169 ? 0.208 11.132 5.583 1.00 89.69 169 LEU A N 1
ATOM 1352 C CA . LEU A 1 169 ? 1.201 12.164 5.852 1.00 89.69 169 LEU A CA 1
ATOM 1353 C C . LEU A 1 169 ? 0.600 13.542 5.600 1.00 89.69 169 LEU A C 1
ATOM 1355 O O . LEU A 1 169 ? 0.025 13.809 4.542 1.00 89.69 169 LEU A O 1
ATOM 1359 N N . LYS A 1 170 ? 0.762 14.455 6.553 1.00 86.69 170 LYS A N 1
ATOM 1360 C CA . LYS A 1 170 ? 0.367 15.856 6.379 1.00 86.69 170 LYS A CA 1
ATOM 1361 C C . LYS A 1 170 ? 1.414 16.766 6.992 1.00 86.69 170 LYS A C 1
ATOM 1363 O O . LYS A 1 170 ? 2.065 16.416 7.966 1.00 86.69 170 LYS A O 1
ATOM 1368 N N . THR A 1 171 ? 1.528 17.968 6.441 1.00 81.19 171 THR A N 1
ATOM 1369 C CA . THR A 1 171 ? 2.380 19.008 7.020 1.00 81.19 171 THR A CA 1
ATOM 1370 C C . THR A 1 171 ? 1.884 19.378 8.421 1.00 81.19 171 THR A C 1
ATOM 1372 O O . THR A 1 171 ? 0.669 19.557 8.609 1.00 81.19 171 THR A O 1
ATOM 1375 N N . THR A 1 172 ? 2.803 19.559 9.366 1.00 75.62 172 THR A N 1
ATOM 1376 C CA . THR A 1 172 ? 2.497 20.023 10.725 1.00 75.62 172 THR A CA 1
ATOM 1377 C C . THR A 1 172 ? 1.810 21.395 10.688 1.00 75.62 172 THR A C 1
ATOM 1379 O O . THR A 1 172 ? 2.005 22.195 9.764 1.00 75.62 172 THR A O 1
ATOM 1382 N N . GLY A 1 173 ? 0.960 21.684 11.681 1.00 68.38 173 GLY A N 1
ATOM 1383 C CA . GLY A 1 173 ? 0.234 22.961 11.751 1.00 68.38 173 GLY A CA 1
ATOM 1384 C C . GLY A 1 173 ? 1.170 24.177 11.784 1.00 68.38 173 GLY A C 1
ATOM 1385 O O . GLY A 1 173 ? 0.923 25.161 11.086 1.00 68.38 173 GLY A O 1
ATOM 1386 N N . GLY A 1 174 ? 2.287 24.068 12.512 1.00 64.44 174 GLY A N 1
ATOM 1387 C CA . GLY A 1 174 ? 3.314 25.111 12.596 1.00 64.44 174 GLY A CA 1
ATOM 1388 C C . GLY A 1 174 ? 4.026 25.366 11.266 1.00 64.44 174 GLY A C 1
ATOM 1389 O O . GLY A 1 174 ? 4.215 26.520 10.885 1.00 64.44 174 GLY A O 1
ATOM 1390 N N . SER A 1 175 ? 4.332 24.315 10.497 1.00 61.47 175 SER A N 1
ATOM 1391 C CA . SER A 1 175 ? 4.951 24.460 9.174 1.00 61.47 175 SER A CA 1
ATOM 1392 C C . SER A 1 175 ? 4.046 25.147 8.156 1.00 61.47 175 SER A C 1
ATOM 1394 O O . SER A 1 175 ? 4.546 25.875 7.303 1.00 61.47 175 SER A O 1
ATOM 1396 N N . LYS A 1 176 ? 2.719 24.979 8.243 1.00 61.44 176 LYS A N 1
ATOM 1397 C CA . LYS A 1 176 ? 1.786 25.714 7.372 1.00 61.44 176 LYS A CA 1
ATOM 1398 C C . LYS A 1 176 ? 1.806 27.215 7.657 1.00 61.44 176 LYS A C 1
ATOM 1400 O O . LYS A 1 176 ? 1.858 28.003 6.718 1.00 61.44 176 LYS A O 1
ATOM 1405 N N . ALA A 1 177 ? 1.802 27.604 8.933 1.00 61.75 177 ALA A N 1
ATOM 1406 C CA . ALA A 1 177 ? 1.877 29.008 9.329 1.00 61.75 177 ALA A CA 1
ATOM 1407 C C . ALA A 1 177 ? 3.232 29.625 8.947 1.00 61.75 177 ALA A C 1
ATOM 1409 O O . ALA A 1 177 ? 3.272 30.660 8.288 1.00 61.75 177 ALA A O 1
ATOM 1410 N N . ALA A 1 178 ? 4.342 28.952 9.260 1.00 61.94 178 ALA A N 1
ATOM 1411 C CA . ALA A 1 178 ? 5.678 29.412 8.885 1.00 61.94 178 ALA A CA 1
ATOM 1412 C C . ALA A 1 178 ? 5.851 29.516 7.360 1.00 61.94 178 ALA A C 1
ATOM 1414 O O . ALA A 1 178 ? 6.405 30.492 6.868 1.00 61.94 178 ALA A O 1
ATOM 1415 N N . SER A 1 179 ? 5.324 28.560 6.590 1.00 62.66 179 SER A N 1
ATOM 1416 C CA . SER A 1 179 ? 5.371 28.616 5.126 1.00 62.66 179 SER A CA 1
ATOM 1417 C C . SER A 1 179 ? 4.501 29.744 4.555 1.00 62.66 179 SER A C 1
ATOM 1419 O O . SER A 1 179 ? 4.877 30.338 3.550 1.00 62.66 179 SER A O 1
ATOM 1421 N N . PHE A 1 180 ? 3.392 30.103 5.206 1.00 64.75 180 PHE A N 1
ATOM 1422 C CA . PHE A 1 180 ? 2.569 31.245 4.803 1.00 64.75 180 PHE A CA 1
ATOM 1423 C C . PHE A 1 180 ? 3.234 32.599 5.114 1.00 64.75 180 PHE A C 1
ATOM 1425 O O . PHE A 1 180 ? 3.238 33.480 4.260 1.00 64.75 180 PHE A O 1
ATOM 1432 N N . PHE A 1 181 ? 3.841 32.758 6.297 1.00 59.78 181 PHE A N 1
ATOM 1433 C CA . PHE A 1 181 ? 4.443 34.031 6.725 1.00 59.78 181 PHE A CA 1
ATOM 1434 C C . PHE A 1 181 ? 5.885 34.246 6.237 1.00 59.78 181 PHE A C 1
ATOM 1436 O O . PHE A 1 181 ? 6.270 35.373 5.945 1.00 59.78 181 PHE A O 1
ATOM 1443 N N . LEU A 1 182 ? 6.689 33.184 6.132 1.00 62.16 182 LEU A N 1
ATOM 1444 C CA . LEU A 1 182 ? 8.122 33.252 5.802 1.00 62.16 182 LEU A CA 1
ATOM 1445 C C . LEU A 1 182 ? 8.472 32.574 4.466 1.00 62.16 182 LEU A C 1
ATOM 1447 O O . LEU A 1 182 ? 9.608 32.680 4.001 1.00 62.16 182 LEU A O 1
ATOM 1451 N N . GLY A 1 183 ? 7.514 31.901 3.819 1.00 58.84 183 GLY A N 1
ATOM 1452 C CA . GLY A 1 183 ? 7.724 31.181 2.556 1.00 58.84 183 GLY A CA 1
ATOM 1453 C C . GLY A 1 183 ? 8.270 32.027 1.400 1.00 58.84 183 GLY A C 1
ATOM 1454 O O . GLY A 1 183 ? 9.156 31.535 0.698 1.00 58.84 183 GLY A O 1
ATOM 1455 N N . PRO A 1 184 ? 7.835 33.291 1.203 1.00 64.38 184 PRO A N 1
ATOM 1456 C CA . PRO A 1 184 ? 8.408 34.160 0.173 1.00 64.38 184 PRO A CA 1
ATOM 1457 C C . PRO A 1 184 ? 9.880 34.524 0.421 1.00 64.38 184 PRO A C 1
ATOM 1459 O O . PRO A 1 184 ? 10.602 34.806 -0.532 1.00 64.38 184 PRO A O 1
ATOM 1462 N N . LEU A 1 185 ? 10.326 34.514 1.683 1.00 60.69 185 LEU A N 1
ATOM 1463 C CA . LEU A 1 185 ? 11.664 34.956 2.083 1.00 60.69 185 LEU A CA 1
ATOM 1464 C C . LEU A 1 185 ? 12.673 33.801 2.148 1.00 60.69 185 LEU A C 1
ATOM 1466 O O . LEU A 1 185 ? 13.825 33.972 1.759 1.00 60.69 185 LEU A O 1
ATOM 1470 N N . LEU A 1 186 ? 12.250 32.626 2.622 1.00 57.91 186 LEU A N 1
ATOM 1471 C CA . LEU A 1 186 ? 13.154 31.505 2.908 1.00 57.91 186 LEU A CA 1
ATOM 1472 C C . LEU A 1 186 ? 12.929 30.266 2.019 1.00 57.91 186 LEU A C 1
ATOM 1474 O O . LEU A 1 186 ? 13.673 29.289 2.112 1.00 57.91 186 LEU A O 1
ATOM 1478 N N . GLY A 1 187 ? 11.933 30.295 1.129 1.00 58.03 187 GLY A N 1
ATOM 1479 C CA . GLY A 1 187 ? 11.598 29.172 0.253 1.00 58.03 187 GLY A CA 1
ATOM 1480 C C . GLY A 1 187 ? 10.948 27.987 0.982 1.00 58.03 187 GLY A C 1
ATOM 1481 O O . GLY A 1 187 ? 10.618 28.043 2.164 1.00 58.03 187 GLY A O 1
ATOM 1482 N N . ALA A 1 188 ? 10.747 26.880 0.259 1.00 56.84 188 ALA A N 1
ATOM 1483 C CA . ALA A 1 188 ? 10.023 25.681 0.712 1.00 56.84 188 ALA A CA 1
ATOM 1484 C C . ALA A 1 188 ? 10.737 24.844 1.806 1.00 56.84 188 ALA A C 1
ATOM 1486 O O . ALA A 1 188 ? 10.330 23.716 2.076 1.00 56.84 188 ALA A O 1
ATOM 1487 N N . ALA A 1 189 ? 11.789 25.373 2.436 1.00 58.03 189 ALA A N 1
ATOM 1488 C CA . ALA A 1 189 ? 12.714 24.643 3.308 1.00 58.03 189 ALA A CA 1
ATOM 1489 C C . ALA A 1 189 ? 12.167 24.277 4.709 1.00 58.03 189 ALA A C 1
ATOM 1491 O O . ALA A 1 189 ? 12.895 23.694 5.501 1.00 58.03 189 ALA A O 1
ATOM 1492 N N . PHE A 1 190 ? 10.902 24.586 5.027 1.00 63.72 190 PHE A N 1
ATOM 1493 C CA . PHE A 1 190 ? 10.340 24.429 6.384 1.00 63.72 190 PHE A CA 1
ATOM 1494 C C . PHE A 1 190 ? 9.084 23.554 6.469 1.00 63.72 190 PHE A C 1
ATOM 1496 O O . PHE A 1 190 ? 8.368 23.584 7.476 1.00 63.72 190 PHE A O 1
ATOM 1503 N N . MET A 1 191 ? 8.770 22.779 5.429 1.00 73.62 191 MET A N 1
ATOM 1504 C CA . MET A 1 191 ? 7.635 21.855 5.489 1.00 73.62 191 MET A CA 1
ATOM 1505 C C . MET A 1 191 ? 8.016 20.606 6.287 1.00 73.62 191 MET A C 1
ATOM 1507 O O . MET A 1 191 ? 8.630 19.697 5.742 1.00 73.62 191 MET A O 1
ATOM 1511 N N . ARG A 1 192 ? 7.634 20.566 7.570 1.00 82.25 192 ARG A N 1
ATOM 1512 C CA . ARG A 1 192 ? 7.722 19.358 8.395 1.00 82.25 192 ARG A CA 1
ATOM 1513 C C . ARG A 1 192 ? 6.456 18.527 8.230 1.00 82.25 192 ARG A C 1
ATOM 1515 O O . ARG A 1 192 ? 5.361 19.099 8.223 1.00 82.25 192 ARG A O 1
ATOM 1522 N N . PHE A 1 193 ? 6.592 17.215 8.118 1.00 86.12 193 PHE A N 1
ATOM 1523 C CA . PHE A 1 193 ? 5.495 16.258 7.988 1.00 86.12 193 PHE A CA 1
ATOM 1524 C C . PHE A 1 193 ? 5.342 15.421 9.261 1.00 86.12 193 PHE A C 1
ATOM 1526 O O . PHE A 1 193 ? 6.301 15.224 9.997 1.00 86.12 193 PHE A O 1
ATOM 1533 N N . GLU A 1 194 ? 4.120 14.958 9.511 1.00 91.06 194 GLU A N 1
ATOM 1534 C CA . GLU A 1 194 ? 3.767 14.032 10.594 1.00 91.06 194 GLU A CA 1
ATOM 1535 C C . GLU A 1 194 ? 2.716 13.028 10.093 1.00 91.06 194 GLU A C 1
ATOM 1537 O O . GLU A 1 194 ? 1.914 13.336 9.191 1.00 91.06 194 GLU A O 1
ATOM 1542 N N . PHE A 1 195 ? 2.683 11.843 10.699 1.00 93.62 195 PHE A N 1
ATOM 1543 C CA . PHE A 1 195 ? 1.624 10.865 10.501 1.00 93.62 195 PHE A CA 1
ATOM 1544 C C . PHE A 1 195 ? 0.356 11.303 11.241 1.00 93.62 195 PHE A C 1
ATOM 1546 O O . PHE A 1 195 ? 0.350 11.630 12.426 1.00 93.62 195 PHE A O 1
ATOM 1553 N N . LYS A 1 196 ? -0.795 11.286 10.562 1.00 94.31 196 LYS A N 1
ATOM 1554 C CA . LYS A 1 196 ? -2.062 11.737 11.174 1.00 94.31 196 LYS A CA 1
ATOM 1555 C C . LYS A 1 196 ? -2.725 10.719 12.095 1.00 94.31 196 LYS A C 1
ATOM 1557 O O . LYS A 1 196 ? -3.693 11.068 12.795 1.00 94.31 196 LYS A O 1
ATOM 1562 N N . ALA A 1 197 ? -2.266 9.477 12.041 1.00 96.56 197 ALA A N 1
ATOM 1563 C CA . ALA A 1 197 ? -2.808 8.342 12.761 1.00 96.56 197 ALA A CA 1
ATOM 1564 C C . ALA A 1 197 ? -1.743 7.249 12.920 1.00 96.56 197 ALA A C 1
ATOM 1566 O O . ALA A 1 197 ? -0.774 7.202 12.176 1.00 96.56 197 ALA A O 1
ATOM 1567 N N . SER A 1 198 ? -1.985 6.341 13.861 1.00 97.12 198 SER A N 1
ATOM 1568 C CA . SER A 1 198 ? -1.263 5.078 13.999 1.00 97.12 198 SER A CA 1
ATOM 1569 C C . SER A 1 198 ? -2.280 3.948 13.859 1.00 97.12 198 SER A C 1
ATOM 1571 O O . SER A 1 198 ? -3.376 4.025 14.432 1.00 97.12 198 SER A O 1
ATOM 1573 N N . PHE A 1 199 ? -1.969 2.952 13.035 1.00 98.25 199 PHE A N 1
ATOM 1574 C CA . PHE A 1 199 ? -2.845 1.814 12.774 1.00 98.25 199 PHE A CA 1
ATOM 1575 C C . PHE A 1 199 ? -2.978 0.909 14.008 1.00 98.25 199 PHE A C 1
ATOM 1577 O O . PHE A 1 199 ? -1.989 0.618 14.674 1.00 98.25 199 PHE A O 1
ATOM 1584 N N . ASP A 1 200 ? -4.193 0.430 14.293 1.00 98.38 200 ASP A N 1
ATOM 1585 C CA . ASP A 1 200 ? -4.431 -0.624 15.289 1.00 98.38 200 ASP A CA 1
ATOM 1586 C C . ASP A 1 200 ? -4.729 -1.969 14.613 1.00 98.38 200 ASP A C 1
ATOM 1588 O O . ASP A 1 200 ? -3.945 -2.911 14.709 1.00 98.38 200 ASP A O 1
ATOM 1592 N N . ARG A 1 201 ? -5.850 -2.037 13.885 1.00 98.38 201 ARG A N 1
ATOM 1593 C CA . ARG A 1 201 ? -6.317 -3.226 13.160 1.00 98.38 201 ARG A CA 1
ATOM 1594 C C . ARG A 1 201 ? -7.227 -2.844 11.995 1.00 98.38 201 ARG A C 1
ATOM 1596 O O . ARG A 1 201 ? -7.712 -1.711 11.926 1.00 98.38 201 ARG A O 1
ATOM 1603 N N . MET A 1 202 ? -7.514 -3.799 11.115 1.00 98.44 202 MET A N 1
ATOM 1604 C CA . MET A 1 202 ? -8.541 -3.653 10.080 1.00 98.44 202 MET A CA 1
ATOM 1605 C C . MET A 1 202 ? -9.376 -4.913 9.896 1.00 98.44 202 MET A C 1
ATOM 1607 O O . MET A 1 202 ? -9.005 -5.997 10.327 1.00 98.44 202 MET A O 1
ATOM 1611 N N . GLU A 1 203 ? -10.519 -4.756 9.247 1.00 98.56 203 GLU A N 1
ATOM 1612 C CA . GLU A 1 203 ? -11.452 -5.825 8.928 1.00 98.56 203 GLU A CA 1
ATOM 1613 C C . GLU A 1 203 ? -11.966 -5.622 7.503 1.00 98.56 203 GLU A C 1
ATOM 1615 O O . GLU A 1 203 ? -12.341 -4.509 7.123 1.00 98.56 203 GLU A O 1
ATOM 1620 N N . LEU A 1 204 ? -11.991 -6.703 6.724 1.00 98.56 204 LEU A N 1
ATOM 1621 C CA . LEU A 1 204 ? -12.654 -6.753 5.429 1.00 98.56 204 LEU A CA 1
ATOM 1622 C C . LEU A 1 204 ? -13.972 -7.515 5.581 1.00 98.56 204 LEU A C 1
ATOM 1624 O O . LEU A 1 204 ? -13.998 -8.640 6.079 1.00 98.56 204 LEU A O 1
ATOM 1628 N N . ARG A 1 205 ? -15.068 -6.913 5.125 1.00 98.50 205 ARG A N 1
ATOM 1629 C CA . ARG A 1 205 ? -16.388 -7.544 5.069 1.00 98.50 205 ARG A CA 1
ATOM 1630 C C . ARG A 1 205 ? -16.858 -7.677 3.636 1.00 98.50 205 ARG A C 1
ATOM 1632 O O . ARG A 1 205 ? -16.655 -6.771 2.831 1.00 98.50 205 ARG A O 1
ATOM 1639 N N . ARG A 1 206 ? -17.548 -8.778 3.346 1.00 97.56 206 ARG A N 1
ATOM 1640 C CA . ARG A 1 206 ? -18.253 -9.021 2.086 1.00 97.56 206 ARG A CA 1
ATOM 1641 C C . ARG A 1 206 ? -19.716 -9.308 2.372 1.00 97.56 206 ARG A C 1
ATOM 1643 O O . ARG A 1 206 ? -20.018 -10.259 3.086 1.00 97.56 206 ARG A O 1
ATOM 1650 N N . ASN A 1 207 ? -20.615 -8.475 1.845 1.00 96.44 207 ASN A N 1
ATOM 1651 C CA . ASN A 1 207 ? -22.053 -8.523 2.148 1.00 96.44 207 ASN A CA 1
ATOM 1652 C C . ASN A 1 207 ? -22.331 -8.591 3.666 1.00 96.44 207 ASN A C 1
ATOM 1654 O O . ASN A 1 207 ? -23.105 -9.421 4.134 1.00 96.44 207 ASN A O 1
ATOM 1658 N N . GLY A 1 208 ? -21.621 -7.778 4.454 1.00 96.69 208 GLY A N 1
ATOM 1659 C CA . GLY A 1 208 ? -21.741 -7.751 5.917 1.00 96.69 208 GLY A CA 1
ATOM 1660 C C . GLY A 1 208 ? -21.042 -8.895 6.666 1.00 96.69 208 GLY A C 1
ATOM 1661 O O . GLY A 1 208 ? -20.845 -8.782 7.873 1.00 96.69 208 GLY A O 1
ATOM 1662 N N . LYS A 1 209 ? -20.595 -9.961 5.988 1.00 98.12 209 LYS A N 1
ATOM 1663 C CA . LYS A 1 209 ? -19.847 -11.058 6.615 1.00 98.12 209 LYS A CA 1
ATOM 1664 C C . LYS A 1 209 ? -18.354 -10.738 6.669 1.00 98.12 209 LYS A C 1
ATOM 1666 O O . LYS A 1 209 ? -17.754 -10.418 5.643 1.00 98.12 209 LYS A O 1
ATOM 1671 N N . LYS A 1 210 ? -17.750 -10.863 7.852 1.00 98.12 210 LYS A N 1
ATOM 1672 C CA . LYS A 1 210 ? -16.298 -10.751 8.039 1.00 98.12 210 LYS A CA 1
ATOM 1673 C C . LYS A 1 210 ? -15.562 -11.820 7.230 1.00 98.12 210 LYS A C 1
ATOM 1675 O O . LYS A 1 210 ? -15.951 -12.987 7.242 1.00 98.12 210 LYS A O 1
ATOM 1680 N N . ILE A 1 211 ? -14.502 -11.408 6.545 1.00 98.12 211 ILE A N 1
ATOM 1681 C CA . ILE A 1 211 ? -13.527 -12.293 5.911 1.00 98.12 211 ILE A CA 1
ATOM 1682 C C . ILE A 1 211 ? -12.271 -12.259 6.773 1.00 98.12 211 ILE A C 1
ATOM 1684 O O . ILE A 1 211 ? -11.722 -11.184 7.020 1.00 98.12 211 ILE A O 1
ATOM 1688 N N . ASP A 1 212 ? -11.811 -13.423 7.219 1.00 97.69 212 ASP A N 1
ATOM 1689 C CA . ASP A 1 212 ? -10.554 -13.511 7.951 1.00 97.69 212 ASP A CA 1
ATOM 1690 C C . ASP A 1 212 ? -9.361 -13.433 6.985 1.00 97.69 212 ASP A C 1
ATOM 1692 O O . ASP A 1 212 ? -9.380 -14.047 5.911 1.00 97.69 212 ASP A O 1
ATOM 1696 N N . PRO A 1 213 ? -8.329 -12.644 7.321 1.00 97.50 213 PRO A N 1
ATOM 1697 C CA . PRO A 1 213 ? -7.116 -12.592 6.528 1.00 97.50 213 PRO A CA 1
ATOM 1698 C C . PRO A 1 213 ? -6.315 -13.889 6.688 1.00 97.50 213 PRO A C 1
ATOM 1700 O O . PRO A 1 213 ? -6.284 -14.493 7.755 1.00 97.50 213 PRO A O 1
ATOM 1703 N N . LEU A 1 214 ? -5.597 -14.269 5.633 1.00 95.12 214 LEU A N 1
ATOM 1704 C CA . LEU A 1 214 ? -4.601 -15.345 5.665 1.00 95.12 214 LEU A CA 1
ATOM 1705 C C . LEU A 1 214 ? -3.398 -14.965 6.535 1.00 95.12 214 LEU A C 1
ATOM 1707 O O . LEU A 1 214 ? -2.741 -15.820 7.115 1.00 95.12 214 LEU A O 1
ATOM 1711 N N . PHE A 1 215 ? -3.087 -13.671 6.574 1.00 94.50 215 PHE A N 1
ATOM 1712 C CA . PHE A 1 215 ? -2.022 -13.104 7.385 1.00 94.50 215 PHE A CA 1
ATOM 1713 C C . PHE A 1 215 ? -2.413 -11.690 7.788 1.00 94.50 215 PHE A C 1
ATOM 1715 O O . PHE A 1 215 ? -2.893 -10.933 6.943 1.00 94.50 215 PHE A O 1
ATOM 1722 N N . ALA A 1 216 ? -2.204 -11.328 9.047 1.00 96.25 216 ALA A N 1
ATOM 1723 C CA . ALA A 1 216 ? -2.481 -10.000 9.568 1.00 96.25 216 ALA A CA 1
ATOM 1724 C C . ALA A 1 216 ? -1.276 -9.521 10.359 1.00 96.25 216 ALA A C 1
ATOM 1726 O O . ALA A 1 216 ? -0.850 -10.189 11.297 1.00 96.25 216 ALA A O 1
ATOM 1727 N N . ASP A 1 217 ? -0.754 -8.363 9.980 1.00 95.06 217 ASP A N 1
ATOM 1728 C CA . ASP A 1 217 ? 0.433 -7.806 10.603 1.00 95.06 217 ASP A CA 1
ATOM 1729 C C . ASP A 1 217 ? 0.299 -6.301 10.816 1.00 95.06 217 ASP A C 1
ATOM 1731 O O . ASP A 1 217 ? -0.447 -5.598 10.114 1.00 95.06 217 ASP A O 1
ATOM 1735 N N . ARG A 1 218 ? 1.027 -5.830 11.823 1.00 95.81 218 ARG A N 1
ATOM 1736 C CA . ARG A 1 218 ? 1.131 -4.435 12.212 1.00 95.81 218 ARG A CA 1
ATOM 1737 C C . ARG A 1 218 ? 2.601 -4.074 12.315 1.00 95.81 218 ARG A C 1
ATOM 1739 O O . ARG A 1 218 ? 3.295 -4.518 13.222 1.00 95.81 218 ARG A O 1
ATOM 1746 N N . ILE A 1 219 ? 3.041 -3.190 11.433 1.00 92.44 219 ILE A N 1
ATOM 1747 C CA . ILE A 1 219 ? 4.456 -2.877 11.274 1.00 92.44 219 ILE A CA 1
ATOM 1748 C C . ILE A 1 219 ? 4.718 -1.468 11.790 1.00 92.44 219 ILE A C 1
ATOM 1750 O O . ILE A 1 219 ? 4.084 -0.517 11.333 1.00 92.44 219 ILE A O 1
ATOM 1754 N N . ALA A 1 220 ? 5.637 -1.329 12.743 1.00 93.31 220 ALA A N 1
ATOM 1755 C CA . ALA A 1 220 ? 6.123 -0.027 13.178 1.00 93.31 220 ALA A CA 1
ATOM 1756 C C . ALA A 1 220 ? 7.064 0.555 12.113 1.00 93.31 220 ALA A C 1
ATOM 1758 O O . ALA A 1 220 ? 7.941 -0.138 11.597 1.00 93.31 220 ALA A O 1
ATOM 1759 N N . GLN A 1 221 ? 6.866 1.823 11.775 1.00 89.38 221 GLN A N 1
ATOM 1760 C CA . GLN A 1 221 ? 7.707 2.560 10.846 1.00 89.38 221 GLN A CA 1
ATOM 1761 C C . GLN A 1 221 ? 8.076 3.897 11.470 1.00 89.38 221 GLN A C 1
ATOM 1763 O O . GLN A 1 221 ? 7.218 4.746 11.710 1.00 89.38 221 GLN A O 1
ATOM 1768 N N . GLU A 1 222 ? 9.370 4.053 11.698 1.00 90.06 222 GLU A N 1
ATOM 1769 C CA . GLU A 1 222 ? 10.007 5.285 12.131 1.00 90.06 222 GLU A CA 1
ATOM 1770 C C . GLU A 1 222 ? 10.629 5.969 10.913 1.00 90.06 222 GLU A C 1
ATOM 1772 O O . GLU A 1 222 ? 11.241 5.319 10.058 1.00 90.06 222 GLU A O 1
ATOM 1777 N N . VAL A 1 223 ? 10.417 7.276 10.803 1.00 86.31 223 VAL A N 1
ATOM 1778 C CA . VAL A 1 223 ? 11.008 8.121 9.769 1.00 86.31 223 VAL A CA 1
ATOM 1779 C C . VAL A 1 223 ? 11.725 9.248 10.486 1.00 86.31 223 VAL A C 1
ATOM 1781 O O . VAL A 1 223 ? 11.074 10.051 11.146 1.00 86.31 223 VAL A O 1
ATOM 1784 N N . SER A 1 224 ? 13.048 9.293 10.335 1.00 87.00 224 SER A N 1
ATOM 1785 C CA . SER A 1 224 ? 13.889 10.365 10.860 1.00 87.00 224 SER A CA 1
ATOM 1786 C C . SER A 1 224 ? 14.733 10.941 9.721 1.00 87.00 224 SER A C 1
ATOM 1788 O O . SER A 1 224 ? 15.705 10.338 9.261 1.00 87.00 224 SER A O 1
ATOM 1790 N N . ASP A 1 225 ? 14.295 12.084 9.197 1.00 83.62 225 ASP A N 1
ATOM 1791 C CA . ASP A 1 225 ? 14.974 12.892 8.190 1.00 83.62 225 ASP A CA 1
ATOM 1792 C C . ASP A 1 225 ? 14.765 14.402 8.452 1.00 83.62 225 ASP A C 1
ATOM 1794 O O . ASP A 1 225 ? 14.153 14.824 9.434 1.00 83.62 225 ASP A O 1
ATOM 1798 N N . SER A 1 226 ? 15.303 15.265 7.584 1.00 79.12 226 SER A N 1
ATOM 1799 C CA . SER A 1 226 ? 15.216 16.723 7.771 1.00 79.12 226 SER A CA 1
ATOM 1800 C C . SER A 1 226 ? 13.794 17.292 7.665 1.00 79.12 226 SER A C 1
ATOM 1802 O O . SER A 1 226 ? 13.547 18.420 8.100 1.00 79.12 226 SER A O 1
ATOM 1804 N N . LEU A 1 227 ? 12.856 16.540 7.090 1.00 80.25 227 LEU A N 1
ATOM 1805 C CA . LEU A 1 227 ? 11.472 16.936 6.850 1.00 80.25 227 LEU A CA 1
ATOM 1806 C C . LEU A 1 227 ? 10.489 16.217 7.784 1.00 80.25 227 LEU A C 1
ATOM 1808 O O . LEU A 1 227 ? 9.353 16.670 7.916 1.00 80.25 227 LEU A O 1
ATOM 1812 N N . MET A 1 228 ? 10.882 15.131 8.442 1.00 84.25 228 MET A N 1
ATOM 1813 C CA . MET A 1 228 ? 10.005 14.312 9.270 1.00 84.25 228 MET A CA 1
ATOM 1814 C C . MET A 1 228 ? 10.799 13.587 10.354 1.00 84.25 228 MET A C 1
ATOM 1816 O O . MET A 1 228 ? 11.806 12.960 10.064 1.00 84.25 228 MET A O 1
ATOM 1820 N N . ASP A 1 229 ? 10.316 13.659 11.589 1.00 88.81 229 ASP A N 1
ATOM 1821 C CA . ASP A 1 229 ? 10.860 12.919 12.729 1.00 88.81 229 ASP A CA 1
ATOM 1822 C C . ASP A 1 229 ? 9.668 12.398 13.536 1.00 88.81 229 ASP A C 1
ATOM 1824 O O . ASP A 1 229 ? 9.113 13.106 14.377 1.00 88.81 229 ASP A O 1
ATOM 1828 N N . ASP A 1 230 ? 9.143 11.246 13.119 1.00 91.19 230 ASP A N 1
ATOM 1829 C CA . ASP A 1 230 ? 7.887 10.689 13.628 1.00 91.19 230 ASP A CA 1
ATOM 1830 C C . ASP A 1 230 ? 7.817 9.171 13.390 1.00 91.19 230 ASP A C 1
ATOM 1832 O O . ASP A 1 230 ? 8.469 8.621 12.496 1.00 91.19 230 ASP A O 1
ATOM 1836 N N . ALA A 1 231 ? 6.977 8.488 14.165 1.00 93.25 231 ALA A N 1
ATOM 1837 C CA . ALA A 1 231 ? 6.772 7.051 14.080 1.00 93.25 231 ALA A CA 1
ATOM 1838 C C . ALA A 1 231 ? 5.283 6.697 14.082 1.00 93.25 231 ALA A C 1
ATOM 1840 O O . ALA A 1 231 ? 4.485 7.215 14.864 1.00 93.25 231 ALA A O 1
ATOM 1841 N N . ALA A 1 232 ? 4.895 5.754 13.227 1.00 95.44 232 ALA A N 1
ATOM 1842 C CA . ALA A 1 232 ? 3.532 5.243 13.188 1.00 95.44 232 ALA A CA 1
ATOM 1843 C C . ALA A 1 232 ? 3.491 3.752 12.872 1.00 95.44 232 ALA A C 1
ATOM 1845 O O . ALA A 1 232 ? 4.425 3.175 12.318 1.00 95.44 232 ALA A O 1
ATOM 1846 N N . HIS A 1 233 ? 2.364 3.126 13.200 1.00 96.38 233 HIS A N 1
ATOM 1847 C CA . HIS A 1 233 ? 2.091 1.758 12.787 1.00 96.38 233 HIS A CA 1
ATOM 1848 C C . HIS A 1 233 ? 1.323 1.728 11.469 1.00 96.38 233 HIS A C 1
ATOM 1850 O O . HIS A 1 233 ? 0.407 2.525 11.241 1.00 96.38 233 HIS A O 1
ATOM 1856 N N . PHE A 1 234 ? 1.674 0.751 10.645 1.00 95.75 234 PHE A N 1
ATOM 1857 C CA . PHE A 1 234 ? 1.071 0.425 9.363 1.00 95.75 234 PHE A CA 1
ATOM 1858 C C . PHE A 1 234 ? 0.379 -0.930 9.476 1.00 95.75 234 PHE A C 1
ATOM 1860 O O . PHE A 1 234 ? 0.844 -1.810 10.198 1.00 95.75 234 PHE A O 1
ATOM 1867 N N . GLY A 1 235 ? -0.720 -1.114 8.750 1.00 95.94 235 GLY A N 1
ATOM 1868 C CA . GLY A 1 235 ? -1.385 -2.414 8.644 1.00 95.94 235 GLY A CA 1
ATOM 1869 C C . GLY A 1 235 ? -0.990 -3.139 7.366 1.00 95.94 235 GLY A C 1
ATOM 1870 O O . GLY A 1 235 ? -0.930 -2.504 6.317 1.00 95.94 235 GLY A O 1
ATOM 1871 N N . SER A 1 236 ? -0.777 -4.454 7.425 1.00 95.62 236 SER A N 1
ATOM 1872 C CA . SER A 1 236 ? -0.509 -5.296 6.250 1.00 95.62 236 SER A CA 1
ATOM 1873 C C . SER A 1 236 ? -1.246 -6.625 6.373 1.00 95.62 236 SER A C 1
ATOM 1875 O O . SER A 1 236 ? -0.860 -7.481 7.168 1.00 95.62 236 SER A O 1
ATOM 1877 N N . TYR A 1 237 ? -2.375 -6.776 5.673 1.00 97.00 237 TYR A N 1
ATOM 1878 C CA . TYR A 1 237 ? -3.180 -8.00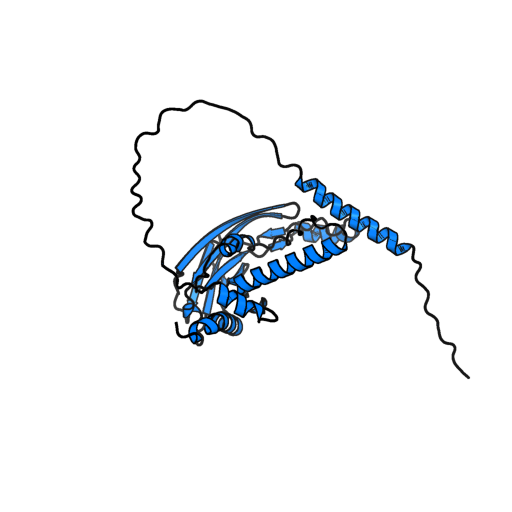0 5.729 1.00 97.00 237 TYR A CA 1
ATOM 1879 C C . TYR A 1 237 ? -3.217 -8.659 4.356 1.00 97.00 237 TYR A C 1
ATOM 1881 O O . TYR A 1 237 ? -3.323 -7.980 3.338 1.00 97.00 237 TYR A O 1
ATOM 1889 N N . ARG A 1 238 ? -3.169 -9.987 4.311 1.00 96.31 238 ARG A N 1
ATOM 1890 C CA . ARG A 1 238 ? -3.252 -10.769 3.073 1.00 96.31 238 ARG A CA 1
ATOM 1891 C C . ARG A 1 238 ? -4.573 -11.509 3.030 1.00 96.31 238 ARG A C 1
ATOM 1893 O O . ARG A 1 238 ? -4.944 -12.159 4.000 1.00 96.31 238 ARG A O 1
ATOM 1900 N N . TYR A 1 239 ? -5.258 -11.439 1.901 1.00 97.31 239 TYR A N 1
ATOM 1901 C CA . TYR A 1 239 ? -6.553 -12.075 1.687 1.00 97.31 239 TYR A CA 1
ATOM 1902 C C . TYR A 1 239 ? -6.510 -12.983 0.456 1.00 97.31 239 TYR A C 1
ATOM 1904 O O . TYR A 1 239 ? -5.752 -12.706 -0.484 1.00 97.31 239 TYR A O 1
ATOM 1912 N N . PRO A 1 240 ? -7.333 -14.046 0.427 1.00 95.75 240 PRO A N 1
ATOM 1913 C CA . PRO A 1 240 ? -7.480 -14.859 -0.771 1.00 95.75 240 PRO A CA 1
ATOM 1914 C C . PRO A 1 240 ? -8.138 -14.035 -1.882 1.00 95.75 240 PRO A C 1
ATOM 1916 O O . PRO A 1 240 ? -8.962 -13.158 -1.618 1.00 95.75 240 PRO A O 1
ATOM 1919 N N . VAL A 1 241 ? -7.830 -14.345 -3.141 1.00 95.44 241 VAL A N 1
ATOM 1920 C CA . VAL A 1 241 ? -8.404 -13.632 -4.299 1.00 95.44 241 VAL A CA 1
ATOM 1921 C C . VAL A 1 241 ? -9.932 -13.732 -4.326 1.00 95.44 241 VAL A C 1
ATOM 1923 O O . VAL A 1 241 ? -10.609 -12.766 -4.669 1.00 95.44 241 VAL A O 1
ATOM 1926 N N . SER A 1 242 ? -10.494 -14.857 -3.870 1.00 94.81 242 SER A N 1
ATOM 1927 C CA . SER A 1 242 ? -11.944 -15.082 -3.763 1.00 94.81 242 SER A CA 1
ATOM 1928 C C . SER A 1 242 ? -12.670 -14.060 -2.877 1.00 94.81 242 SER A C 1
ATOM 1930 O O . SER A 1 242 ? -13.867 -13.833 -3.072 1.00 94.81 242 SER A O 1
ATOM 1932 N N . ALA A 1 243 ? -11.967 -13.386 -1.957 1.00 96.56 243 ALA A N 1
ATOM 1933 C CA . ALA A 1 243 ? -12.505 -12.268 -1.182 1.00 96.56 243 ALA A CA 1
ATOM 1934 C C . ALA A 1 243 ? -12.939 -11.092 -2.074 1.00 96.56 243 ALA A C 1
ATOM 1936 O O . ALA A 1 243 ? -13.845 -10.350 -1.706 1.00 96.56 243 ALA A O 1
ATOM 1937 N N . PHE A 1 244 ? -12.329 -10.952 -3.253 1.00 96.25 244 PHE A N 1
ATOM 1938 C CA . PHE A 1 244 ? -12.535 -9.856 -4.201 1.00 96.25 244 PHE A 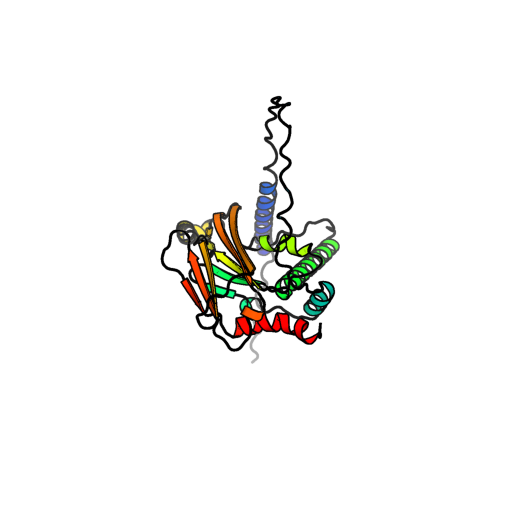CA 1
ATOM 1939 C C . PHE A 1 244 ? -13.373 -10.245 -5.417 1.00 96.25 244 PHE A C 1
ATOM 1941 O O . PHE A 1 244 ? -13.479 -9.456 -6.355 1.00 96.25 244 PHE A O 1
ATOM 1948 N N . ALA A 1 245 ? -13.979 -11.435 -5.404 1.00 94.12 245 ALA A N 1
ATOM 1949 C CA . ALA A 1 245 ? -14.846 -11.874 -6.487 1.00 94.12 245 ALA A CA 1
ATOM 1950 C C . ALA A 1 245 ? -16.012 -10.887 -6.712 1.00 94.12 245 ALA A C 1
ATOM 1952 O O . ALA A 1 245 ? -16.558 -10.346 -5.737 1.00 94.12 245 ALA A O 1
ATOM 1953 N N . PRO A 1 246 ? -16.414 -10.662 -7.977 1.00 94.00 246 PRO A N 1
ATOM 1954 C CA . PRO A 1 246 ? -17.472 -9.718 -8.320 1.00 94.00 246 PRO A CA 1
ATOM 1955 C C . PRO A 1 246 ? -18.830 -10.110 -7.710 1.00 94.00 246 PRO A C 1
ATOM 1957 O O . PRO A 1 246 ? -19.019 -11.212 -7.189 1.00 94.00 246 PRO A O 1
ATOM 1960 N N . GLY A 1 247 ? -19.791 -9.183 -7.759 1.00 92.31 247 GLY A N 1
ATOM 1961 C CA . GLY A 1 247 ? -21.194 -9.452 -7.403 1.00 92.31 247 GLY A CA 1
ATOM 1962 C C . GLY A 1 247 ? -21.571 -9.300 -5.924 1.00 92.31 247 GLY A C 1
ATOM 1963 O O . GLY A 1 247 ? -22.693 -9.614 -5.547 1.00 92.31 247 GLY A O 1
ATOM 1964 N N . ALA A 1 248 ? -20.674 -8.810 -5.069 1.00 93.75 248 ALA A N 1
ATOM 1965 C CA . ALA A 1 248 ? -20.944 -8.615 -3.641 1.00 93.75 248 ALA A CA 1
ATOM 1966 C C . ALA A 1 248 ? -20.333 -7.307 -3.156 1.00 93.75 248 ALA A C 1
ATOM 1968 O O . ALA A 1 248 ? -19.239 -6.979 -3.597 1.00 93.75 248 ALA A O 1
ATOM 1969 N N . GLU A 1 249 ? -20.976 -6.577 -2.244 1.00 96.56 249 GLU A N 1
ATOM 1970 C CA . GLU A 1 249 ? -20.424 -5.364 -1.631 1.00 96.56 249 GLU A CA 1
ATOM 1971 C C . GLU A 1 249 ? -19.216 -5.692 -0.733 1.00 96.56 249 GLU A C 1
ATOM 1973 O O . GLU A 1 249 ? -19.253 -6.669 0.013 1.00 96.56 249 GLU A O 1
ATOM 1978 N N . LEU A 1 250 ? -18.151 -4.885 -0.810 1.00 98.06 250 LEU A N 1
ATOM 1979 C CA . LEU A 1 250 ? -16.975 -4.993 0.049 1.00 98.06 250 LEU A CA 1
ATOM 1980 C C . LEU A 1 250 ? -16.847 -3.735 0.886 1.00 98.06 250 LEU A C 1
ATOM 1982 O O . LEU A 1 250 ? -16.898 -2.617 0.369 1.00 98.06 250 LEU A O 1
ATOM 1986 N N . GLU A 1 251 ? -16.614 -3.945 2.167 1.00 98.38 251 GLU A N 1
ATOM 1987 C CA . GLU A 1 251 ? -16.489 -2.895 3.155 1.00 98.38 251 GLU A CA 1
ATOM 1988 C C . GLU A 1 251 ? -15.191 -3.088 3.934 1.00 98.38 251 GLU A C 1
ATOM 1990 O O . GLU A 1 251 ? -14.898 -4.173 4.437 1.00 98.38 251 GLU A O 1
ATOM 1995 N N . LEU A 1 252 ? -14.405 -2.020 4.012 1.00 98.25 252 LEU A N 1
ATOM 1996 C CA . LEU A 1 252 ? -13.194 -1.947 4.808 1.00 98.25 252 LEU A CA 1
ATOM 1997 C C . LEU A 1 252 ? -13.468 -1.158 6.071 1.00 98.25 252 LEU A C 1
ATOM 1999 O O . LEU A 1 252 ? -13.923 -0.019 5.999 1.00 98.25 252 LEU A O 1
ATOM 2003 N N . THR A 1 253 ? -13.136 -1.739 7.214 1.00 98.50 253 THR A N 1
ATOM 2004 C CA . THR A 1 253 ? -13.198 -1.068 8.510 1.00 98.50 253 THR A CA 1
ATOM 2005 C C . THR A 1 253 ? -11.795 -1.000 9.095 1.00 98.50 253 THR A C 1
ATOM 2007 O O . THR A 1 253 ? -11.103 -2.011 9.156 1.00 98.50 253 THR A O 1
ATOM 2010 N N . VAL A 1 254 ? -11.355 0.185 9.511 1.00 98.50 254 VAL A N 1
ATOM 2011 C CA . VAL A 1 254 ? -10.029 0.417 10.096 1.00 98.50 254 VAL A CA 1
ATOM 2012 C C . VAL A 1 254 ? -10.156 1.086 11.459 1.00 98.50 254 VAL A C 1
ATOM 2014 O O . VAL A 1 254 ? -10.955 2.008 11.656 1.00 98.50 254 VAL A O 1
ATOM 2017 N N . TRP A 1 255 ? -9.353 0.621 12.411 1.00 98.56 255 TRP A N 1
ATOM 2018 C CA . TRP A 1 255 ? -9.250 1.181 13.750 1.00 98.56 255 TRP A CA 1
ATOM 2019 C C . TRP A 1 255 ? -7.939 1.945 13.885 1.00 98.56 255 TRP A C 1
ATOM 2021 O O . TRP A 1 255 ? -6.872 1.478 13.484 1.00 98.56 255 TRP A O 1
ATOM 2031 N N . GLN A 1 256 ? -8.040 3.134 14.470 1.00 98.19 256 GLN A N 1
ATOM 2032 C CA . GLN A 1 256 ? -6.891 3.940 14.852 1.00 98.19 256 GLN A CA 1
ATOM 2033 C C . GLN A 1 256 ? -6.531 3.636 16.310 1.00 98.19 256 GLN A C 1
ATOM 2035 O O . GLN A 1 256 ? -7.412 3.595 17.171 1.00 98.19 256 GLN A O 1
ATOM 2040 N N . GLN A 1 257 ? -5.236 3.519 16.600 1.00 97.94 257 GLN A N 1
ATOM 2041 C CA . GLN A 1 257 ? -4.733 3.359 17.961 1.00 97.94 257 GLN A CA 1
ATOM 2042 C C . GLN A 1 257 ? -5.236 4.493 18.874 1.00 97.94 257 GLN A C 1
ATOM 2044 O O . GLN A 1 257 ? -5.200 5.675 18.516 1.00 97.94 257 GLN A O 1
ATOM 2049 N N . GLY A 1 258 ? -5.756 4.127 20.049 1.00 97.12 258 GLY A N 1
ATOM 2050 C CA . GLY A 1 258 ? -6.306 5.076 21.023 1.00 97.12 258 GLY A CA 1
ATOM 2051 C C . GLY A 1 258 ? -7.666 5.684 20.648 1.00 97.12 258 GLY A C 1
ATOM 2052 O O . GLY A 1 258 ? -8.105 6.636 21.295 1.00 97.12 258 GLY A O 1
ATOM 2053 N N . LYS A 1 259 ? -8.354 5.180 19.612 1.00 97.31 259 LYS A N 1
ATOM 2054 C CA . LYS A 1 259 ? -9.717 5.603 19.243 1.00 97.31 259 LYS A CA 1
ATOM 2055 C C . LYS A 1 259 ? -10.675 4.413 19.271 1.00 97.31 259 LYS A C 1
ATOM 2057 O O . LYS A 1 259 ? -10.413 3.380 18.670 1.00 97.31 259 LYS A O 1
ATOM 2062 N N . SER A 1 260 ? -11.825 4.582 19.925 1.00 96.31 260 SER A N 1
ATOM 2063 C CA . SER A 1 260 ? -12.846 3.528 20.039 1.00 96.31 260 SER A CA 1
ATOM 2064 C C . SER A 1 260 ? -13.698 3.361 18.777 1.00 96.31 260 SER A C 1
ATOM 2066 O O . SER A 1 260 ? -14.123 2.253 18.460 1.00 96.31 260 SER A O 1
ATOM 2068 N N . LYS A 1 261 ? -13.954 4.455 18.046 1.00 97.81 261 LYS A N 1
ATOM 2069 C CA . LYS A 1 261 ? -14.803 4.449 16.846 1.00 97.81 261 LYS A CA 1
ATOM 2070 C C . LYS A 1 261 ? -13.973 4.138 15.592 1.00 97.81 261 LYS A C 1
ATOM 2072 O O . LYS A 1 261 ? -13.094 4.945 15.267 1.00 97.81 261 LYS A O 1
ATOM 2077 N N . PRO A 1 262 ? -14.259 3.043 14.865 1.00 98.06 262 PRO A N 1
ATOM 2078 C CA . PRO A 1 262 ? -13.588 2.760 13.605 1.00 98.06 262 PRO A CA 1
ATOM 2079 C C . PRO A 1 262 ? -14.019 3.714 12.491 1.00 98.06 262 PRO A C 1
ATOM 2081 O O . PRO A 1 262 ? -14.979 4.483 12.617 1.00 98.06 262 PRO A O 1
ATOM 2084 N N . LYS A 1 263 ? -13.297 3.646 11.375 1.00 98.38 263 LYS A N 1
ATOM 2085 C CA . LYS A 1 263 ? -13.657 4.290 10.116 1.00 98.38 263 LYS A CA 1
ATOM 2086 C C . LYS A 1 263 ? -13.931 3.226 9.072 1.00 98.38 263 LYS A C 1
ATOM 2088 O O . LYS A 1 263 ? -13.154 2.290 8.927 1.00 98.38 263 LYS A O 1
ATOM 2093 N N . THR A 1 264 ? -15.034 3.398 8.361 1.00 98.00 264 THR A N 1
ATOM 2094 C CA . THR A 1 264 ? -15.527 2.427 7.391 1.00 98.00 264 THR A CA 1
ATOM 2095 C C . THR A 1 264 ? -15.559 3.059 6.008 1.00 98.00 264 THR A C 1
ATOM 2097 O O . THR A 1 264 ? -15.965 4.213 5.864 1.00 98.00 264 THR A O 1
ATOM 2100 N N . ALA A 1 265 ? -15.121 2.314 4.999 1.00 98.19 265 ALA A N 1
ATOM 2101 C CA . ALA A 1 265 ? -15.120 2.728 3.606 1.00 98.19 265 ALA A CA 1
ATOM 2102 C C . ALA A 1 265 ? -15.604 1.586 2.710 1.00 98.19 265 ALA A C 1
ATOM 2104 O O . ALA A 1 265 ? -15.138 0.450 2.805 1.00 98.19 265 ALA A O 1
ATOM 2105 N N . LYS A 1 266 ? -16.523 1.903 1.797 1.00 98.06 266 LYS A N 1
ATOM 2106 C CA . LYS A 1 266 ? -16.975 0.971 0.760 1.00 98.06 266 LYS A CA 1
ATOM 2107 C C . LYS A 1 266 ? -15.922 0.886 -0.342 1.00 98.06 266 LYS A C 1
ATOM 2109 O O . LYS A 1 266 ? -15.497 1.911 -0.883 1.00 98.06 266 LYS A O 1
ATOM 2114 N N . VAL A 1 267 ? -15.517 -0.328 -0.708 1.00 97.44 267 VAL A N 1
ATOM 2115 C CA . VAL A 1 267 ? -14.599 -0.542 -1.832 1.00 97.44 267 VAL A CA 1
ATOM 2116 C C . VAL A 1 267 ? -15.393 -0.408 -3.126 1.00 97.44 267 VAL A C 1
ATOM 2118 O O . VAL A 1 267 ? -16.278 -1.212 -3.416 1.00 97.44 267 VAL A O 1
ATOM 2121 N N . LYS A 1 268 ? -15.082 0.631 -3.906 1.00 96.50 268 LYS A N 1
ATOM 2122 C CA . LYS A 1 268 ? -15.775 0.931 -5.167 1.00 96.50 268 LYS A CA 1
ATOM 2123 C C . LYS A 1 268 ? -15.686 -0.251 -6.129 1.00 96.50 268 LYS A C 1
ATOM 2125 O O . LYS A 1 268 ? -14.618 -0.843 -6.274 1.00 96.50 268 LYS A O 1
ATOM 2130 N N . GLU A 1 269 ? -16.757 -0.502 -6.880 1.00 95.69 269 GLU A N 1
ATOM 2131 C CA . GLU A 1 269 ? -16.812 -1.631 -7.820 1.00 95.69 269 GLU A CA 1
ATOM 2132 C C . GLU A 1 269 ? -15.650 -1.634 -8.815 1.00 95.69 269 GLU A C 1
ATOM 2134 O O . GLU A 1 269 ? -15.014 -2.656 -9.034 1.00 95.69 269 GLU A O 1
ATOM 2139 N N . ARG A 1 270 ? -15.280 -0.459 -9.332 1.00 95.38 270 ARG A N 1
ATOM 2140 C CA . ARG A 1 270 ? -14.135 -0.311 -10.237 1.00 95.38 270 ARG A CA 1
ATOM 2141 C C . ARG A 1 270 ? -12.809 -0.806 -9.643 1.00 95.38 270 ARG A C 1
ATOM 2143 O O . ARG A 1 270 ? -11.989 -1.333 -10.385 1.00 95.38 270 ARG A O 1
ATOM 2150 N N . VAL A 1 271 ? -12.579 -0.591 -8.346 1.00 95.88 271 VAL A N 1
ATOM 2151 C CA . VAL A 1 271 ? -11.356 -1.048 -7.659 1.00 95.88 271 VAL A CA 1
ATOM 2152 C C . VAL A 1 271 ? -11.365 -2.571 -7.572 1.00 95.88 271 VAL A C 1
ATOM 2154 O O . VAL A 1 271 ? -10.382 -3.213 -7.917 1.00 95.88 271 VAL A O 1
ATOM 2157 N N . ARG A 1 272 ? -12.506 -3.159 -7.201 1.00 95.62 272 ARG A N 1
ATOM 2158 C CA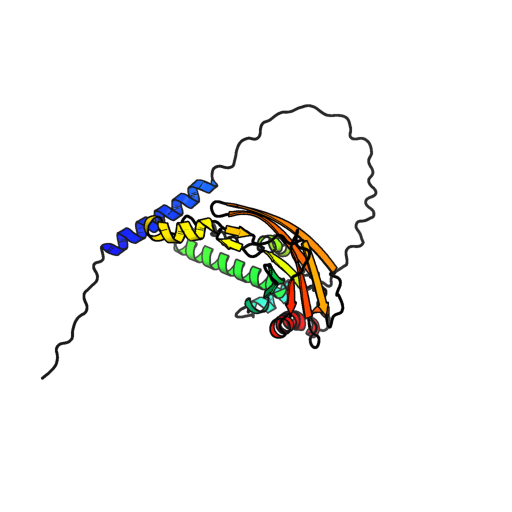 . ARG A 1 272 ? -12.664 -4.617 -7.113 1.00 95.62 272 ARG A CA 1
ATOM 2159 C C . ARG A 1 272 ? -12.526 -5.301 -8.458 1.00 95.62 272 ARG A C 1
ATOM 2161 O O . ARG A 1 272 ? -11.775 -6.257 -8.557 1.00 95.62 272 ARG A O 1
ATOM 2168 N N . ALA A 1 273 ? -13.197 -4.779 -9.481 1.00 94.62 273 ALA A N 1
ATOM 2169 C CA . ALA A 1 273 ? -13.107 -5.291 -10.840 1.00 94.62 273 ALA A CA 1
ATOM 2170 C C . ALA A 1 273 ? -11.660 -5.254 -11.349 1.00 94.62 273 ALA A C 1
ATOM 2172 O O . ALA A 1 273 ? -11.203 -6.218 -11.947 1.00 94.62 273 ALA A O 1
ATOM 2173 N N . GLN A 1 274 ? -10.912 -4.182 -11.050 1.00 95.25 274 GLN A N 1
ATOM 2174 C CA . GLN A 1 274 ? -9.491 -4.105 -11.388 1.00 95.25 274 GLN A CA 1
ATOM 2175 C C . GLN A 1 274 ? -8.675 -5.176 -10.649 1.00 95.25 274 GLN A C 1
ATOM 2177 O O . GLN A 1 274 ? -7.935 -5.912 -11.294 1.00 95.25 274 GLN A O 1
ATOM 2182 N N . ILE A 1 275 ? -8.832 -5.292 -9.324 1.00 95.56 275 ILE A N 1
ATOM 2183 C CA . ILE A 1 275 ? -8.146 -6.317 -8.522 1.00 95.56 275 ILE A CA 1
ATOM 2184 C C . ILE A 1 275 ? -8.462 -7.710 -9.059 1.00 95.56 275 ILE A C 1
ATOM 2186 O O . ILE A 1 275 ? -7.547 -8.497 -9.240 1.00 95.56 275 ILE A O 1
ATOM 2190 N N . TRP A 1 276 ? -9.730 -8.007 -9.339 1.00 95.38 276 TRP A N 1
ATOM 2191 C CA . TRP A 1 276 ? -10.160 -9.296 -9.870 1.00 95.38 276 TRP A CA 1
ATOM 2192 C C . TRP A 1 276 ? -9.558 -9.579 -11.251 1.00 95.38 276 TRP A C 1
ATOM 2194 O O . TRP A 1 276 ? -9.000 -10.654 -11.459 1.00 95.38 276 TRP A O 1
ATOM 2204 N N . SER A 1 277 ? -9.576 -8.592 -12.157 1.00 94.06 277 SER A N 1
ATOM 2205 C CA . SER A 1 277 ? -9.013 -8.719 -13.510 1.00 94.06 277 SER A CA 1
ATOM 2206 C C . SER A 1 277 ? -7.510 -9.001 -13.520 1.00 94.06 277 SER A C 1
ATOM 2208 O O . SER A 1 277 ? -7.020 -9.690 -14.411 1.00 94.06 277 SER A O 1
ATOM 2210 N N . ASP A 1 278 ? -6.773 -8.545 -12.500 1.00 94.25 278 ASP A N 1
ATOM 2211 C CA . ASP A 1 278 ? -5.348 -8.863 -12.358 1.00 94.25 278 ASP A CA 1
ATOM 2212 C C . ASP A 1 278 ? -5.109 -10.373 -12.174 1.00 94.25 278 ASP A C 1
ATOM 2214 O O . ASP A 1 278 ? -4.004 -10.846 -12.438 1.00 94.25 278 ASP A O 1
ATOM 2218 N N . PHE A 1 279 ? -6.128 -11.128 -11.741 1.00 93.06 279 PHE A N 1
ATOM 2219 C CA . PHE A 1 279 ? -6.058 -12.577 -11.555 1.00 93.06 279 PHE A CA 1
ATOM 2220 C C . PHE A 1 279 ? -6.754 -13.395 -12.647 1.00 93.06 279 PHE A C 1
ATOM 2222 O O . PHE A 1 279 ? -6.527 -14.601 -12.729 1.00 93.06 279 PHE A O 1
ATOM 2229 N N . GLU A 1 280 ? -7.565 -12.774 -13.508 1.00 89.50 280 GLU A N 1
ATOM 2230 C CA . GLU A 1 280 ? -8.250 -13.474 -14.605 1.00 89.50 280 GLU A CA 1
ATOM 2231 C C . GLU A 1 280 ? -7.263 -14.120 -15.579 1.00 89.50 280 GLU A C 1
ATOM 2233 O O . GLU A 1 280 ? -7.501 -15.245 -16.012 1.00 89.50 280 GLU A O 1
ATOM 2238 N N . PHE A 1 281 ? -6.126 -13.461 -15.837 1.00 79.94 281 PHE A N 1
ATOM 2239 C CA . PHE A 1 281 ? -5.024 -14.014 -16.632 1.00 79.94 281 PHE A CA 1
ATOM 2240 C C . PHE A 1 281 ? -4.561 -15.390 -16.123 1.00 79.94 281 PHE A C 1
ATOM 2242 O O . PHE A 1 281 ? -4.265 -16.277 -16.916 1.00 79.94 281 PHE A O 1
ATOM 2249 N N . PHE A 1 282 ? -4.545 -15.595 -14.804 1.00 78.00 282 PHE A N 1
ATOM 2250 C CA . PHE A 1 282 ? -4.105 -16.859 -14.210 1.00 78.00 282 PHE A CA 1
ATOM 2251 C C . PHE A 1 282 ? -5.213 -17.909 -14.175 1.00 78.00 282 PHE A C 1
ATOM 2253 O O . PHE A 1 282 ? -4.931 -19.097 -14.264 1.0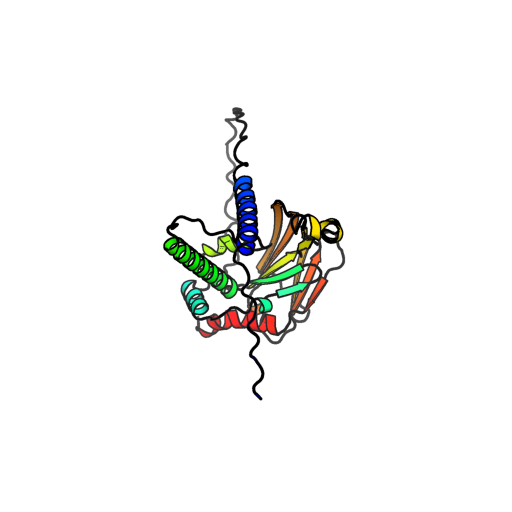0 78.00 282 PHE A O 1
ATOM 2260 N N . ASN A 1 283 ? -6.473 -17.484 -14.074 1.00 78.25 283 ASN A N 1
ATOM 2261 C CA . ASN A 1 283 ? -7.607 -18.407 -14.050 1.00 78.25 283 ASN A CA 1
ATOM 2262 C C . ASN A 1 283 ? -7.946 -18.952 -15.451 1.00 78.25 283 ASN A C 1
ATOM 2264 O O . ASN A 1 283 ? -8.462 -20.060 -15.562 1.00 78.25 283 ASN A O 1
ATOM 2268 N N . SER A 1 284 ? -7.666 -18.201 -16.523 1.00 68.69 284 SER A N 1
ATOM 2269 C CA . SER A 1 284 ? -7.888 -18.650 -17.907 1.00 68.69 284 SER A CA 1
ATOM 2270 C C . SER A 1 284 ? -6.798 -19.590 -18.426 1.00 68.69 284 SER A C 1
ATOM 2272 O O . SER A 1 284 ? -7.043 -20.334 -19.373 1.00 68.69 284 SER A O 1
ATOM 2274 N N . ALA A 1 285 ? -5.624 -19.607 -17.789 1.00 60.81 285 ALA A N 1
ATOM 2275 C CA . ALA A 1 285 ? -4.512 -20.486 -18.146 1.00 60.81 285 ALA A CA 1
ATOM 2276 C C . ALA A 1 285 ? -4.754 -21.975 -17.813 1.00 60.81 285 ALA A C 1
ATOM 2278 O O . ALA A 1 285 ? -3.874 -22.792 -18.078 1.00 60.81 285 ALA A O 1
ATOM 2279 N N . GLY A 1 286 ? -5.923 -22.333 -17.260 1.00 52.66 286 GLY A N 1
ATOM 2280 C CA . GLY A 1 286 ? -6.365 -23.723 -17.100 1.00 52.66 286 GLY A CA 1
ATOM 2281 C C . GLY A 1 286 ? -5.432 -24.593 -16.255 1.00 52.66 286 GLY A C 1
ATOM 2282 O O . GLY A 1 286 ? -5.268 -25.770 -16.568 1.00 52.66 286 GLY A O 1
ATOM 2283 N N . ARG A 1 287 ? -4.801 -24.009 -15.232 1.00 48.44 287 ARG A N 1
ATOM 2284 C CA . ARG A 1 287 ? -3.949 -24.704 -14.259 1.00 48.44 287 ARG A CA 1
ATOM 2285 C C . ARG A 1 287 ? -4.632 -24.811 -12.907 1.00 48.44 287 ARG A C 1
ATOM 2287 O O . ARG A 1 287 ? -5.314 -23.833 -12.526 1.00 48.44 287 ARG A O 1
#

Sequence (287 aa):
MKSPEMIPPVMCRAEISAKLRRVFVLAAICFLMSVIVTGQADEKTADNSDQNTKLATDSSEQDSQPKFEQLPAEELREYVAQMKKLKRRGYHVEAGKFDMQFITPVVIAYKELEEQRRQAKWSEKNRKKGRPDSPLPPVPYMAGQAFFGWQKYAKDYSKVVTLQAIPELKTTGGSKAASFFLGPLLGAAFMRFEFKASFDRMELRRNGKKIDPLFADRIAQEVSDSLMDDAAHFGSYRYPVSAFAPGAELELTVWQQGKSKPKTAKVKERVRAQIWSDFEFFNSAGR

pLDDT: mean 78.46, std 20.37, range [35.97, 98.56]

Radius of gyration: 25.98 Å; chains: 1; bounding box: 58×80×77 Å

Secondary structure (DSSP, 8-state):
-PPPP-PPP---TTHHHHHHHHHHHHHHHHHHTTS-----------------------------S--PPEEEHHHHHHHHHH-S---GGGGEEEETTEEEEEE-HHHHHHHHHHHHHHHHHHHHHHHHTT-TTPPPPPPPP-TTGGGGTGGGG-SEEESEEEEEEEEPEEE-HHHHHHHHHHHHHHTTTT--EEES--EEEEEEEETTEEE--SEEEEEEEEEESSSBEEEEEEEEEEEEGGGG-SSS-EEEEEEETT-SS-EEEE--HHHHHHHHHHHHHHHHTT-